Protein AF-0000000070183153 (afdb_homodimer)

InterPro domains:
  IPR002686 Transposase IS200-like [PF01797] (9-128)
  IPR002686 Transposase IS200-like [SM01321] (10-129)
  IPR036515 Transposase IS200-like superfamily [G3DSA:3.30.70.1290] (1-132)
  IPR036515 Transposase IS200-like superfamily [SSF143422] (3-128)

pLDDT: mean 92.15, std 9.18, range [47.53, 98.81]

Nearest PDB structures (foldseek):
  2f5g-assembly1_B  TM=9.444E-01  e=1.410E-13  Saccharolobus solfataricus
  2xma-assembly1_B  TM=8.773E-01  e=3.312E-14  Deinococcus radiodurans
  2ec2-assembly1_C  TM=9.453E-01  e=4.177E-13  Sulfurisphaera tokodaii
  2xqc-assembly1_A  TM=8.555E-01  e=7.258E-14  Deinococcus radiodurans
  2fyx-assembly1_B  TM=8.258E-01  e=1.226E-11  Deinococcus radiodurans R1 = ATCC 13939 = DSM 20539

Foldseek 3Di:
DDWDDDDPDIDWWKKKKKWWWPPQALQCVVCVVVLVVLLVVQCVVQVWAFPDWDDGSTMIITMTTDDPVDDPVNVVCSSQVRSLVSCCVVPVVSCVVPDPDSGIIDPDMDMDIDDDDDPVNVVVVVVVVVVD/DDWDDDDPDIDWWKKKKKWWWPPQALQCVVCVVVLVVLLVVQCVVQVWAFPDWDDGSTMIITMTTDDPVDDPVRVVCSSQVRSLVSCCVVPVVSCVVPDPDSGIIDPDMDMDIDDDDDPVNVVVVVVVVVVD

Secondary structure (DSSP, 8-state):
---EEETTEEEE-EEEEEEEEGGG---SGGGHHHHHHHHHHHHHHHT-EEEEEEE-SS-EEEEEE--TTS-HHHHHHHHHHHHHHHHHHHHHHHHTTT-STT--EEEEEEEEEEB---HHHHHHHHHHHHT-/---EEETTEEEE-EEEEEEEEGGG---SGGGHHHHHHHHHHHHHHHT-EEEEEEE-SS-EEEEEE--TTS-HHHHHHHHHHHHHHHHHHHHHHHHTTT-STT--EEEEEEEEEEB---HHHHHHHHHHHHT-

Solvent-accessible surface area (backbone atoms only — not comparable to full-atom values): 14117 Å² total; per-residue (Å²): 137,68,78,44,76,56,96,51,35,38,34,35,41,29,39,38,35,36,39,30,34,47,90,58,44,68,66,35,60,89,44,39,69,63,49,50,53,38,50,51,50,50,29,55,75,71,59,35,46,75,75,44,78,46,77,46,41,45,35,39,39,42,29,31,32,46,61,51,78,53,19,59,48,56,53,53,48,50,51,52,55,53,41,45,52,52,46,46,73,74,38,41,79,65,47,57,75,79,34,68,90,83,55,48,62,37,84,41,36,39,41,30,15,33,43,76,77,46,69,65,58,51,50,51,50,55,57,54,54,67,74,102,138,66,78,42,77,55,97,51,32,38,34,35,40,30,39,38,35,37,38,30,35,47,91,57,43,68,65,36,59,90,44,39,70,63,48,50,53,39,50,52,51,51,28,56,75,71,58,35,45,74,73,43,77,45,80,47,39,46,34,39,39,42,29,32,33,46,61,50,77,54,19,58,47,54,53,52,48,51,52,52,55,53,40,45,52,51,46,46,74,74,37,40,80,65,47,56,75,79,34,68,89,85,55,49,60,37,83,41,35,37,39,30,16,33,44,77,75,47,69,64,57,52,48,51,50,55,55,54,54,66,74,101

Sequence (264 aa):
MGEKRSNHTVYNVNYHFVWCPKYRHAILEPIEESLEASFRDVCNGYGYEILSLNISPDHVHLFLSAHPKHAPSKIVRTAKSITVREMWEQHEPFLEEYLWGGGSWEESYYVGTAGDVSTDTIERYIERTEHVMGEKRSNHTVYNVNYHFVWCPKYRHAILEPIEESLEASFRDVCNGYGYEILSLNISPDHVHLFLSAHPKHAPSKIVRTAKSITVREMWEQHEPFLEEYLWGGGSWEESYYVGTAGDVSTDTIERYIERTEHV

Organism: NCBI:txid2841257

Structure (mmCIF, N/CA/C/O backbone):
data_AF-0000000070183153-model_v1
#
loop_
_entity.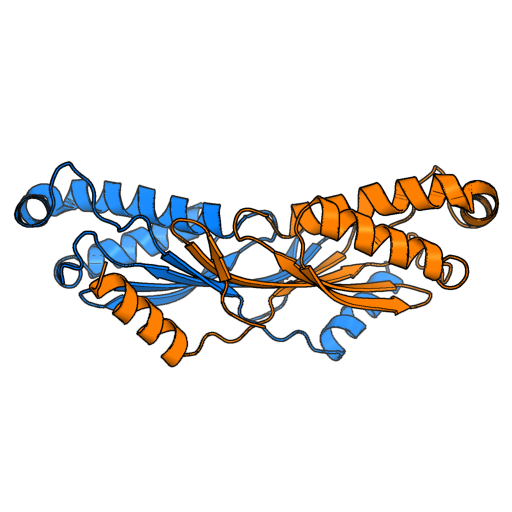id
_entity.type
_entity.pdbx_description
1 polymer 'REP element-mobilizing transposase RayT'
#
loop_
_atom_site.group_PDB
_atom_site.id
_atom_site.type_symbol
_atom_site.label_atom_id
_atom_site.label_alt_id
_atom_site.label_comp_id
_atom_site.label_asym_id
_atom_site.label_entity_id
_atom_site.label_seq_id
_atom_site.pdbx_PDB_ins_code
_atom_site.Cartn_x
_atom_site.Cartn_y
_atom_site.Cartn_z
_atom_site.occupancy
_atom_site.B_iso_or_equiv
_atom_site.auth_seq_id
_atom_site.auth_comp_id
_atom_site.auth_asym_id
_atom_site.auth_atom_id
_atom_site.pdbx_PDB_model_num
ATOM 1 N N . MET A 1 1 ? 8.195 8.977 -11.391 1 60.72 1 MET A N 1
ATOM 2 C CA . MET A 1 1 ? 8.258 8.078 -10.242 1 60.72 1 MET A CA 1
ATOM 3 C C . MET A 1 1 ? 8.781 6.703 -10.648 1 60.72 1 MET A C 1
ATOM 5 O O . MET A 1 1 ? 8.289 6.105 -11.609 1 60.72 1 MET A O 1
ATOM 9 N N . GLY A 1 2 ? 9.977 6.41 -10.203 1 73.5 2 GLY A N 1
ATOM 10 C CA . GLY A 1 2 ? 10.57 5.297 -10.922 1 73.5 2 GLY A CA 1
ATOM 11 C C . GLY A 1 2 ? 10.602 4.012 -10.125 1 73.5 2 GLY A C 1
ATOM 12 O O . GLY A 1 2 ? 10.211 3.992 -8.953 1 73.5 2 GLY A O 1
ATOM 13 N N . GLU A 1 3 ? 10.758 2.982 -10.727 1 87.56 3 GLU A N 1
ATOM 14 C CA . GLU A 1 3 ? 10.922 1.657 -10.141 1 87.56 3 GLU A CA 1
ATOM 15 C C . GLU A 1 3 ? 12.094 1.624 -9.172 1 87.56 3 GLU A C 1
ATOM 17 O O . GLU A 1 3 ? 13.141 2.217 -9.445 1 87.56 3 GLU A O 1
ATOM 22 N N . LYS A 1 4 ? 11.883 1.076 -8.039 1 90.06 4 LYS A N 1
ATOM 23 C CA . LYS A 1 4 ? 12.906 0.843 -7.027 1 90.06 4 LYS A CA 1
ATOM 24 C C . LYS A 1 4 ? 13.133 -0.65 -6.809 1 90.06 4 LYS A C 1
ATOM 26 O O . LYS A 1 4 ? 12.297 -1.472 -7.184 1 90.06 4 LYS A O 1
ATOM 31 N N . ARG A 1 5 ? 14.328 -0.962 -6.305 1 89.94 5 ARG A N 1
ATOM 32 C CA . ARG A 1 5 ? 14.664 -2.359 -6.055 1 89.94 5 ARG A CA 1
ATOM 33 C C . ARG A 1 5 ? 15.195 -2.551 -4.641 1 89.94 5 ARG A C 1
ATOM 35 O O . ARG A 1 5 ? 15.953 -1.72 -4.137 1 89.94 5 ARG A O 1
ATOM 42 N N . SER A 1 6 ? 14.68 -3.498 -3.949 1 86.62 6 SER A N 1
ATOM 43 C CA . SER A 1 6 ? 15.156 -3.906 -2.633 1 86.62 6 SER A CA 1
ATOM 44 C C . SER A 1 6 ? 15.18 -5.426 -2.5 1 86.62 6 SER A C 1
ATOM 46 O O . SER A 1 6 ? 14.125 -6.066 -2.473 1 86.62 6 SER A O 1
ATOM 48 N N . ASN A 1 7 ? 16.359 -6.039 -2.404 1 86.44 7 ASN A N 1
ATOM 49 C CA . ASN A 1 7 ? 16.531 -7.48 -2.27 1 86.44 7 ASN A CA 1
ATOM 50 C C . ASN A 1 7 ? 15.734 -8.234 -3.334 1 86.44 7 ASN A C 1
ATOM 52 O O . ASN A 1 7 ? 16.016 -8.109 -4.527 1 86.44 7 ASN A O 1
ATOM 56 N N . HIS A 1 8 ? 14.625 -8.828 -3.004 1 89.69 8 HIS A N 1
ATOM 57 C CA . HIS A 1 8 ? 13.844 -9.688 -3.883 1 89.69 8 HIS A CA 1
ATOM 58 C C . HIS A 1 8 ? 12.562 -8.992 -4.34 1 89.69 8 HIS A C 1
ATOM 60 O O . HIS A 1 8 ? 11.562 -9.656 -4.633 1 89.69 8 HIS A O 1
ATOM 66 N N . THR A 1 9 ? 12.641 -7.625 -4.34 1 94.25 9 THR A N 1
ATOM 67 C CA . THR A 1 9 ? 11.422 -6.918 -4.703 1 94.25 9 THR A CA 1
ATOM 68 C C . THR A 1 9 ? 11.727 -5.754 -5.645 1 94.25 9 THR A C 1
ATOM 70 O O . THR A 1 9 ? 12.648 -4.977 -5.395 1 94.25 9 THR A O 1
ATOM 73 N N . VAL A 1 10 ? 11.141 -5.664 -6.711 1 95.75 10 VAL A N 1
ATOM 74 C CA . VAL A 1 10 ? 11.086 -4.488 -7.574 1 95.75 10 VAL A CA 1
ATOM 75 C C . VAL A 1 10 ? 9.742 -3.781 -7.402 1 95.75 10 VAL A C 1
ATOM 77 O O . VAL A 1 10 ? 8.688 -4.406 -7.52 1 95.75 10 VAL A O 1
ATOM 80 N N . TYR A 1 11 ? 9.836 -2.434 -7.141 1 96.56 11 TYR A N 1
ATOM 81 C CA . TYR A 1 11 ? 8.539 -1.868 -6.77 1 96.56 11 TYR A CA 1
ATOM 82 C C . TYR A 1 11 ? 8.445 -0.406 -7.188 1 96.56 11 TYR A C 1
ATOM 84 O O . TYR A 1 11 ? 9.461 0.259 -7.383 1 96.56 11 TYR A O 1
ATOM 92 N N . ASN A 1 12 ? 7.324 0.049 -7.43 1 97 12 ASN A N 1
ATOM 93 C CA . ASN A 1 12 ? 6.863 1.428 -7.57 1 97 12 ASN A CA 1
ATOM 94 C C . ASN A 1 12 ? 5.562 1.665 -6.809 1 97 12 ASN A C 1
ATOM 96 O O . ASN A 1 12 ? 4.477 1.52 -7.367 1 97 12 ASN A O 1
ATOM 100 N N . VAL A 1 13 ? 5.676 2.092 -5.523 1 98 13 VAL A N 1
ATOM 101 C CA . VAL A 1 13 ? 4.555 2.168 -4.594 1 98 13 VAL A CA 1
ATOM 10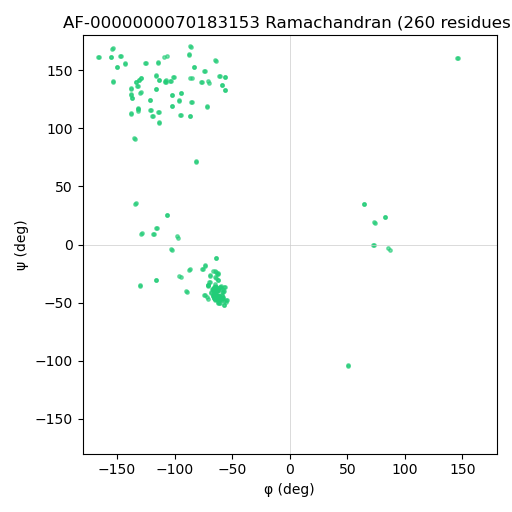2 C C . VAL A 1 13 ? 4.379 3.605 -4.105 1 98 13 VAL A C 1
ATOM 104 O O . VAL A 1 13 ? 5.266 4.156 -3.453 1 98 13 VAL A O 1
ATOM 107 N N . ASN A 1 14 ? 3.27 4.184 -4.438 1 98.06 14 ASN A N 1
ATOM 108 C CA . ASN A 1 14 ? 3.002 5.594 -4.164 1 98.06 14 ASN A CA 1
ATOM 109 C C . ASN A 1 14 ? 1.613 5.793 -3.562 1 98.06 14 ASN A C 1
ATOM 111 O O . ASN A 1 14 ? 0.65 5.156 -3.99 1 98.06 14 ASN A O 1
ATOM 115 N N . TYR A 1 15 ? 1.529 6.68 -2.602 1 98.19 15 TYR A N 1
ATOM 116 C CA . TYR A 1 15 ? 0.275 6.922 -1.896 1 98.19 15 TYR A CA 1
ATOM 117 C C . TYR A 1 15 ? -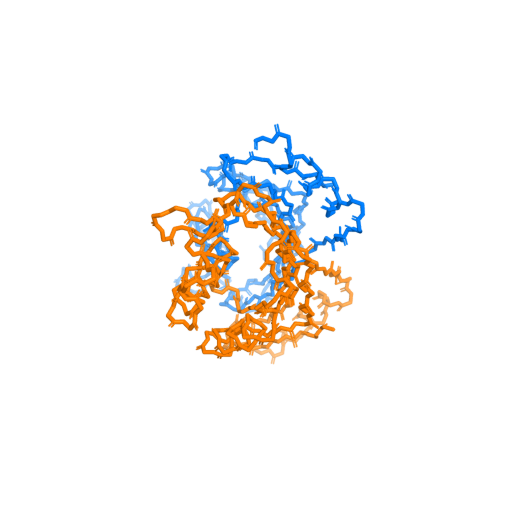0.018 8.414 -1.799 1 98.19 15 TYR A C 1
ATOM 119 O O . TYR A 1 15 ? 0.879 9.211 -1.516 1 98.19 15 TYR A O 1
ATOM 127 N N . HIS A 1 16 ? -1.219 8.766 -2.031 1 97.88 16 HIS A N 1
ATOM 128 C CA . HIS A 1 16 ? -1.762 10.062 -1.642 1 97.88 16 HIS A CA 1
ATOM 129 C C . HIS A 1 16 ? -2.504 9.969 -0.312 1 97.88 16 HIS A C 1
ATOM 131 O O . HIS A 1 16 ? -3.43 9.172 -0.167 1 97.88 16 HIS A O 1
ATOM 137 N N . PHE A 1 17 ? -2.127 10.75 0.627 1 98.12 17 PHE A N 1
ATOM 138 C CA . PHE A 1 17 ? -2.855 10.875 1.885 1 98.12 17 PHE A CA 1
ATOM 139 C C . PHE A 1 17 ? -3.455 12.266 2.027 1 98.12 17 PHE A C 1
ATOM 141 O O . PHE A 1 17 ? -2.812 13.258 1.685 1 98.12 17 PHE A O 1
ATOM 148 N N . VAL A 1 18 ? -4.645 12.32 2.568 1 97.12 18 VAL A N 1
ATOM 149 C CA . VAL A 1 18 ? -5.277 13.594 2.912 1 97.12 18 VAL A CA 1
ATOM 150 C C . VAL A 1 18 ? -5.965 13.477 4.27 1 97.12 18 VAL A C 1
ATOM 152 O O . VAL A 1 18 ? -6.656 12.492 4.539 1 97.12 18 VAL A O 1
ATOM 155 N N . TRP A 1 19 ? -5.77 14.453 5.113 1 96.19 19 TRP A N 1
ATOM 156 C CA . TRP A 1 19 ? -6.492 14.492 6.379 1 96.19 19 TRP A CA 1
ATOM 157 C C . TRP A 1 19 ? -6.621 15.922 6.895 1 96.19 19 TRP A C 1
ATOM 159 O O . TRP A 1 19 ? -5.98 16.828 6.371 1 96.19 19 TRP A O 1
ATOM 169 N N . CYS A 1 20 ? -7.395 16.094 7.836 1 94.31 20 CYS A N 1
ATOM 170 C CA . CYS A 1 20 ? -7.727 17.406 8.359 1 94.31 20 CYS A CA 1
ATOM 171 C C . CYS A 1 20 ? -7.453 17.484 9.852 1 94.31 20 CYS A C 1
ATOM 173 O O . CYS A 1 20 ? -7.391 16.469 10.531 1 94.31 20 CYS A O 1
ATOM 175 N N . PRO A 1 21 ? -7.242 18.75 10.305 1 93.19 21 PRO A N 1
ATOM 176 C CA . PRO A 1 21 ? -7.223 18.906 11.766 1 93.19 21 PRO A CA 1
ATOM 177 C C . PRO A 1 21 ? -8.57 18.594 12.406 1 93.19 21 PRO A C 1
ATOM 179 O O . PRO A 1 21 ? -9.609 18.656 11.742 1 93.19 21 PRO A O 1
ATOM 182 N N . LYS A 1 22 ? -8.469 18.312 13.617 1 88.88 22 LYS A N 1
ATOM 183 C CA . LYS A 1 22 ? -9.695 18.109 14.383 1 88.88 22 LYS A CA 1
ATOM 184 C C . LYS A 1 22 ? -10.586 19.344 14.344 1 88.88 22 LYS A C 1
ATOM 186 O O . LYS A 1 22 ? -10.086 20.469 14.422 1 88.88 22 LYS A O 1
ATOM 191 N N . TYR A 1 23 ? -11.781 19.203 14.18 1 83.75 23 TYR A N 1
ATOM 192 C CA . TYR A 1 23 ? -12.805 20.25 14.164 1 83.75 23 TYR A CA 1
ATOM 193 C C . TYR A 1 23 ? -12.711 21.078 12.883 1 83.75 23 TYR A C 1
ATOM 195 O O . TYR A 1 23 ? -13.453 22.047 12.719 1 83.75 23 TYR A O 1
ATOM 203 N N . ARG A 1 24 ? -11.859 20.797 12.078 1 82.81 24 ARG A N 1
ATOM 204 C CA . ARG A 1 24 ? -11.703 21.406 10.766 1 82.81 24 ARG A CA 1
ATOM 205 C C . ARG A 1 24 ? -11.367 22.891 10.898 1 82.81 24 ARG A C 1
ATOM 207 O O . ARG A 1 24 ? -11.875 23.719 10.133 1 82.81 24 ARG A O 1
ATOM 214 N N . HIS A 1 25 ? -10.625 23.109 11.945 1 84.19 25 HIS A N 1
ATOM 215 C CA . HIS A 1 25 ? -10.125 24.469 12.094 1 84.19 25 HIS A CA 1
ATOM 216 C C . HIS A 1 25 ? -9.07 24.797 11.047 1 84.19 25 HIS A C 1
ATOM 218 O O . HIS A 1 25 ? -8.258 23.938 10.703 1 84.19 25 HIS A O 1
ATOM 224 N N . ALA A 1 26 ? -9.148 25.938 10.547 1 90.25 26 ALA A N 1
ATOM 225 C CA . ALA A 1 26 ? -8.102 26.391 9.648 1 90.25 26 ALA A CA 1
ATOM 226 C C . ALA A 1 26 ? -6.895 26.906 10.43 1 90.25 26 ALA A C 1
ATOM 228 O O . ALA A 1 26 ? -6.598 28.109 10.422 1 90.25 26 ALA A O 1
ATOM 229 N N . ILE A 1 27 ? -6.133 26.047 11.062 1 91.75 27 ILE A N 1
ATOM 230 C CA . ILE A 1 27 ? -5.137 26.484 12.039 1 91.75 27 ILE A CA 1
ATOM 231 C C . ILE A 1 27 ? -3.742 26.078 11.57 1 91.75 27 ILE A C 1
ATOM 233 O O . ILE A 1 27 ? -2.766 26.234 12.312 1 91.75 27 ILE A O 1
ATOM 237 N N . LEU A 1 28 ? -3.633 25.578 10.305 1 95.06 28 LEU A N 1
ATOM 238 C CA . LEU A 1 28 ? -2.348 25.016 9.922 1 95.06 28 LEU A CA 1
ATOM 239 C C . LEU A 1 28 ? -1.414 26.094 9.375 1 95.06 28 LEU A C 1
ATOM 241 O O . LEU A 1 28 ? -0.192 25.938 9.422 1 95.06 28 LEU A O 1
ATOM 245 N N . GLU A 1 29 ? -1.938 27.172 8.945 1 95.81 29 GLU A N 1
ATOM 246 C CA . GLU A 1 29 ? -1.144 28.203 8.289 1 95.81 29 GLU A CA 1
ATOM 247 C C . GLU A 1 29 ? -0.081 28.766 9.227 1 95.81 29 GLU A C 1
ATOM 249 O O . GLU A 1 29 ? 1.097 28.844 8.867 1 95.81 29 GLU A O 1
ATOM 254 N N . PRO A 1 30 ? -0.412 29.078 10.469 1 96.06 30 PRO A N 1
ATOM 255 C CA . PRO A 1 30 ? 0.578 29.688 11.367 1 96.06 30 PRO A CA 1
ATOM 256 C C . PRO A 1 30 ? 1.719 28.719 11.711 1 96.06 30 PRO A C 1
ATOM 258 O O . PRO A 1 30 ? 2.805 29.172 12.094 1 96.06 30 PRO A O 1
ATOM 261 N N . ILE A 1 31 ? 1.455 27.453 11.578 1 96.44 31 ILE A N 1
ATOM 262 C CA . ILE A 1 31 ? 2.486 26.5 11.969 1 96.44 31 ILE A CA 1
ATOM 263 C C . ILE A 1 31 ? 2.969 25.719 10.75 1 96.44 31 ILE A C 1
ATOM 265 O O . ILE A 1 31 ? 3.594 24.672 10.883 1 96.44 31 ILE A O 1
ATOM 269 N N . GLU A 1 32 ? 2.65 26.156 9.609 1 97.69 32 GLU A N 1
ATOM 270 C CA . GLU A 1 32 ? 2.895 25.438 8.352 1 97.69 32 GLU A CA 1
ATOM 271 C C . GLU A 1 32 ? 4.371 25.078 8.203 1 97.69 32 GLU A C 1
ATOM 273 O O . GLU A 1 32 ? 4.703 23.953 7.836 1 97.69 32 GLU A O 1
ATOM 278 N N . GLU A 1 33 ? 5.277 26.031 8.438 1 98.12 33 GLU A N 1
ATOM 279 C CA . GLU A 1 33 ? 6.707 25.797 8.266 1 98.12 33 GLU A CA 1
ATOM 280 C C . GLU A 1 33 ? 7.207 24.703 9.203 1 98.12 33 GLU A C 1
ATOM 282 O O . GLU A 1 33 ? 7.949 23.812 8.789 1 98.12 33 GLU A O 1
ATOM 287 N N . SER A 1 34 ? 6.812 24.828 10.484 1 98.12 34 SER A N 1
ATOM 288 C CA . SER A 1 34 ? 7.199 23.812 11.461 1 98.12 34 SER A CA 1
ATOM 289 C C . SER A 1 34 ? 6.617 22.453 11.102 1 98.12 34 SER A C 1
ATOM 291 O O . SER A 1 34 ? 7.281 21.422 11.258 1 98.12 34 SER A O 1
ATOM 293 N N . LEU A 1 35 ? 5.398 22.484 10.641 1 97.75 35 LEU A N 1
ATOM 294 C CA . LEU A 1 35 ? 4.707 21.25 10.266 1 97.75 35 LEU A CA 1
ATOM 295 C C . LEU A 1 35 ? 5.379 20.594 9.07 1 97.75 35 LEU A C 1
ATOM 297 O O . LEU A 1 35 ? 5.594 19.375 9.062 1 97.75 35 LEU A O 1
ATOM 301 N N . GLU A 1 36 ? 5.703 21.391 8.102 1 98.5 36 GLU A N 1
ATOM 302 C CA . GLU A 1 36 ? 6.406 20.875 6.934 1 98.5 36 GLU A CA 1
ATOM 303 C C . GLU A 1 36 ? 7.738 20.234 7.324 1 98.5 36 GLU A C 1
ATOM 305 O O . GLU A 1 36 ? 8.07 19.141 6.859 1 98.5 36 GLU A O 1
ATOM 310 N N . ALA A 1 37 ? 8.492 20.953 8.133 1 98.62 37 ALA A N 1
ATOM 311 C CA . ALA A 1 37 ? 9.773 20.422 8.602 1 98.62 37 ALA A CA 1
ATOM 312 C C . ALA A 1 37 ? 9.578 19.094 9.336 1 98.62 37 ALA A C 1
ATOM 314 O O . ALA A 1 37 ? 10.359 18.156 9.164 1 98.62 37 ALA A O 1
ATOM 315 N N . SER A 1 38 ? 8.562 19.031 10.125 1 98.38 38 SER A N 1
ATOM 316 C CA . SER A 1 38 ? 8.273 17.828 10.891 1 98.38 38 SER A CA 1
ATOM 317 C C . SER A 1 38 ? 7.934 16.656 9.961 1 98.38 38 SER A C 1
ATOM 319 O O . SER A 1 38 ? 8.453 15.555 10.133 1 98.38 38 SER A O 1
ATOM 321 N N . PHE A 1 39 ? 7.074 16.891 8.961 1 98.62 39 PHE A N 1
ATOM 322 C CA . PHE A 1 39 ? 6.727 15.844 7.996 1 98.62 39 PHE A CA 1
ATOM 323 C C . PHE A 1 39 ? 7.973 15.336 7.281 1 98.62 39 PHE A C 1
ATOM 325 O O . PHE A 1 39 ? 8.141 14.125 7.102 1 98.62 39 PHE A O 1
ATOM 332 N N . ARG A 1 40 ? 8.789 16.234 6.895 1 98.5 40 ARG A N 1
ATOM 333 C CA . ARG A 1 40 ? 10 15.844 6.176 1 98.5 40 ARG A CA 1
ATOM 334 C C . ARG A 1 40 ? 10.93 15.031 7.066 1 98.5 40 ARG A C 1
ATOM 336 O O . ARG A 1 40 ? 11.5 14.031 6.625 1 98.5 40 ARG A O 1
ATOM 343 N N . ASP A 1 41 ? 11.039 15.445 8.32 1 98.38 41 ASP A N 1
ATOM 344 C CA . ASP A 1 41 ? 11.867 14.711 9.266 1 98.38 41 ASP A CA 1
ATOM 345 C C . ASP A 1 41 ? 11.328 13.305 9.5 1 98.38 41 ASP A C 1
ATOM 347 O O . ASP A 1 41 ? 12.078 12.328 9.484 1 98.38 41 ASP A O 1
ATOM 351 N N . VAL A 1 42 ? 10.047 13.211 9.719 1 98.25 42 VAL A N 1
ATOM 352 C CA . VAL A 1 42 ? 9.406 11.93 9.992 1 98.25 42 VAL A CA 1
ATOM 353 C C . VAL A 1 42 ? 9.57 11.008 8.789 1 98.25 42 VAL A C 1
ATOM 355 O O . VAL A 1 42 ? 10.008 9.859 8.922 1 98.25 42 VAL A O 1
ATOM 358 N N . CYS A 1 43 ? 9.25 11.477 7.594 1 98.44 43 CYS A N 1
ATOM 359 C CA . CYS A 1 43 ? 9.312 10.656 6.387 1 98.44 43 CYS A CA 1
ATOM 360 C C . CYS A 1 43 ? 10.742 10.211 6.105 1 98.44 43 CYS A C 1
ATOM 362 O O . CYS A 1 43 ? 10.984 9.062 5.727 1 98.44 43 CYS A O 1
ATOM 364 N N . ASN A 1 44 ? 11.656 11.125 6.324 1 98.06 44 ASN A N 1
ATOM 365 C CA . ASN A 1 44 ? 13.062 10.766 6.148 1 98.06 44 ASN A CA 1
ATOM 366 C C . ASN A 1 44 ? 13.492 9.68 7.125 1 98.06 44 ASN A C 1
ATOM 368 O O . ASN A 1 44 ? 14.188 8.734 6.742 1 98.06 44 ASN A O 1
ATOM 372 N N . GLY A 1 45 ? 13.117 9.797 8.328 1 98.19 45 GLY A N 1
ATOM 373 C CA . GLY A 1 45 ? 13.484 8.836 9.359 1 98.19 45 GLY A CA 1
ATOM 374 C C . GLY A 1 45 ? 12.953 7.441 9.094 1 98.19 45 GLY A C 1
ATOM 375 O O . GLY A 1 45 ? 13.586 6.449 9.453 1 98.19 45 GLY A O 1
ATOM 376 N N . TYR A 1 46 ? 11.844 7.402 8.445 1 98.19 46 TYR A N 1
ATOM 377 C CA . TYR A 1 46 ? 11.211 6.105 8.227 1 98.19 46 TYR A CA 1
ATOM 378 C C . TYR A 1 46 ? 11.438 5.621 6.801 1 98.19 46 TYR A C 1
ATOM 380 O O . TYR A 1 46 ? 10.984 4.539 6.426 1 98.19 46 TYR A O 1
ATOM 388 N N . GLY A 1 47 ? 12.062 6.445 6.008 1 97.19 47 GLY A N 1
ATOM 389 C CA . GLY A 1 47 ? 12.391 6.055 4.645 1 97.19 47 GLY A CA 1
ATOM 390 C C . GLY A 1 47 ? 11.234 6.234 3.676 1 97.19 47 GLY A C 1
ATOM 391 O O . GLY A 1 47 ? 11.133 5.512 2.684 1 97.19 47 GLY A O 1
ATOM 392 N N . TYR A 1 48 ? 10.305 7.109 3.988 1 98.12 48 TYR A N 1
ATOM 393 C CA . TYR A 1 48 ? 9.25 7.5 3.055 1 98.12 48 TYR A CA 1
ATOM 394 C C . TYR A 1 48 ? 9.727 8.633 2.15 1 98.12 48 TYR A C 1
ATOM 396 O O . TYR A 1 48 ? 10.164 9.68 2.633 1 98.12 48 TYR A O 1
ATOM 404 N N . GLU A 1 49 ? 9.703 8.484 0.892 1 98.25 49 GLU A N 1
ATOM 405 C CA . GLU A 1 49 ? 10.117 9.539 -0.029 1 98.25 49 GLU A CA 1
ATOM 406 C C . GLU A 1 49 ? 8.953 10.477 -0.348 1 98.25 49 GLU A C 1
ATOM 408 O O . GLU A 1 49 ? 8.016 10.094 -1.051 1 98.25 49 GLU A O 1
ATOM 413 N N . ILE A 1 50 ? 9.023 11.695 0.126 1 98.38 50 ILE A N 1
ATOM 414 C CA . ILE A 1 50 ? 7.984 12.672 -0.176 1 98.38 50 ILE A CA 1
ATOM 415 C C . ILE A 1 50 ? 8.086 13.102 -1.637 1 98.38 50 ILE A C 1
ATOM 417 O O . ILE A 1 50 ? 9.125 13.602 -2.072 1 98.38 50 ILE A O 1
ATOM 421 N N . LEU A 1 51 ? 7.113 12.859 -2.324 1 97.56 51 LEU A N 1
ATOM 422 C CA . LEU A 1 51 ? 7.027 13.312 -3.709 1 97.56 51 LEU A CA 1
ATOM 423 C C . LEU A 1 51 ? 6.398 14.703 -3.791 1 97.56 51 LEU A C 1
ATOM 425 O O . LEU A 1 51 ? 6.824 15.531 -4.594 1 97.56 51 LEU A O 1
ATOM 429 N N . SER A 1 52 ? 5.363 14.93 -2.982 1 97.12 52 SER A N 1
ATOM 430 C CA . SER A 1 52 ? 4.754 16.25 -2.836 1 97.12 52 SER A CA 1
ATOM 431 C C . SER A 1 52 ? 4.094 16.406 -1.469 1 97.12 52 SER A C 1
ATOM 433 O O . SER A 1 52 ? 3.529 15.445 -0.935 1 97.12 52 SER A O 1
ATOM 435 N N . LEU A 1 53 ? 4.223 17.547 -0.888 1 98 53 LEU A N 1
ATOM 436 C CA . LEU A 1 53 ? 3.59 17.922 0.369 1 98 53 LEU A CA 1
ATOM 437 C C . LEU A 1 53 ? 2.918 19.297 0.249 1 98 53 LEU A C 1
ATOM 439 O O . LEU A 1 53 ? 3.574 20.281 -0.061 1 98 53 LEU A O 1
ATOM 443 N N . ASN A 1 54 ? 1.667 19.312 0.404 1 96.31 54 ASN A N 1
ATOM 444 C CA . ASN A 1 54 ? 0.902 20.547 0.433 1 96.31 54 ASN A CA 1
ATOM 445 C C . ASN A 1 54 ? 0.125 20.703 1.738 1 96.31 54 ASN A C 1
ATOM 447 O O . ASN A 1 54 ? -0.651 19.812 2.107 1 96.31 54 ASN A O 1
ATOM 451 N N . ILE A 1 55 ? 0.367 21.781 2.383 1 97.06 55 ILE A N 1
ATOM 452 C CA . ILE A 1 55 ? -0.322 22.062 3.635 1 97.06 55 ILE A CA 1
ATOM 453 C C . ILE A 1 55 ? -1.238 23.281 3.453 1 97.06 55 ILE A C 1
ATOM 455 O O . ILE A 1 55 ? -0.765 24.406 3.33 1 97.06 55 ILE A O 1
ATOM 459 N N . SER A 1 56 ? -2.475 23.062 3.363 1 94.94 56 SER A N 1
ATOM 460 C CA . SER A 1 56 ? -3.496 24.109 3.352 1 94.94 56 SER A CA 1
ATOM 461 C C . SER A 1 56 ? -3.908 24.5 4.77 1 94.94 56 SER A C 1
ATOM 463 O O . SER A 1 56 ? -3.535 23.828 5.734 1 94.94 56 SER A O 1
ATOM 465 N N . PRO A 1 57 ? -4.645 25.516 4.906 1 94.5 57 PRO A N 1
ATOM 466 C CA . PRO A 1 57 ? -5.027 25.938 6.254 1 94.5 57 PRO A CA 1
ATOM 467 C C . PRO A 1 57 ? -5.855 24.891 6.992 1 94.5 57 PRO A C 1
ATOM 469 O O . PRO A 1 57 ? -5.828 24.828 8.227 1 94.5 57 PRO A O 1
ATOM 472 N N . ASP A 1 58 ? -6.562 23.984 6.16 1 92.94 58 ASP A N 1
ATOM 473 C CA . ASP A 1 58 ? -7.512 23.109 6.832 1 92.94 58 ASP A CA 1
ATOM 474 C C . ASP A 1 58 ? -7.281 21.656 6.441 1 92.94 58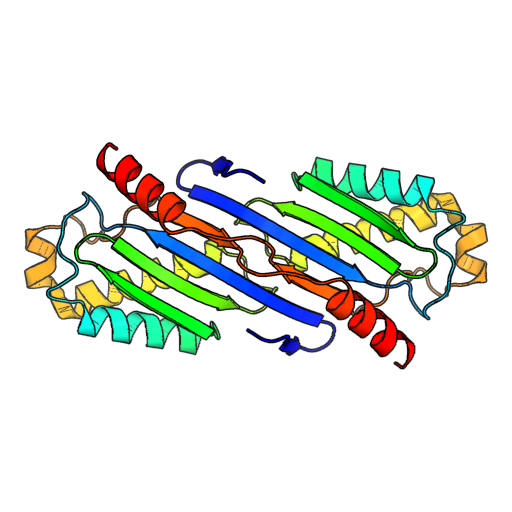 ASP A C 1
ATOM 476 O O . ASP A 1 58 ? -8.094 20.781 6.762 1 92.94 58 ASP A O 1
ATOM 480 N N . HIS A 1 59 ? -6.223 21.312 5.746 1 95.38 59 HIS A N 1
ATOM 481 C CA . HIS A 1 59 ? -5.922 19.922 5.438 1 95.38 59 HIS A CA 1
ATOM 482 C C . HIS A 1 59 ? -4.484 19.766 4.949 1 95.38 59 HIS A C 1
ATOM 484 O O . HIS A 1 59 ? -3.826 20.75 4.617 1 95.38 59 HIS A O 1
ATOM 490 N N . VAL A 1 60 ? -4.059 18.609 5.02 1 96.56 60 VAL A N 1
ATOM 491 C CA . VAL A 1 60 ? -2.742 18.219 4.523 1 96.56 60 VAL A CA 1
ATOM 492 C C . VAL A 1 60 ? -2.9 17.219 3.371 1 96.56 60 VAL A C 1
ATOM 494 O O . VAL A 1 60 ? -3.729 16.312 3.438 1 96.56 60 VAL A O 1
ATOM 497 N N . HIS A 1 61 ? -2.154 17.484 2.316 1 96.44 61 HIS A N 1
ATOM 498 C CA . HIS A 1 61 ? -1.988 16.531 1.221 1 96.44 61 HIS A CA 1
ATOM 499 C C . HIS A 1 61 ? -0.551 16.031 1.143 1 96.44 61 HIS A C 1
ATOM 501 O O . HIS A 1 61 ? 0.37 16.797 0.875 1 96.44 61 HIS A O 1
ATOM 507 N N . LEU A 1 62 ? -0.369 14.781 1.395 1 98.06 62 LEU A N 1
ATOM 508 C CA . LEU A 1 62 ? 0.952 14.156 1.394 1 98.06 62 LEU A CA 1
ATOM 509 C C . LEU A 1 62 ? 1.034 13.055 0.341 1 98.06 62 LEU A C 1
ATOM 511 O O . LEU A 1 62 ? 0.309 12.062 0.417 1 98.06 62 LEU A O 1
ATOM 515 N N . PHE A 1 63 ? 1.803 13.297 -0.699 1 97.5 63 PHE A N 1
ATOM 516 C CA . PHE A 1 63 ? 2.113 12.328 -1.743 1 97.5 63 PHE A CA 1
ATOM 517 C C . PHE A 1 63 ? 3.512 11.758 -1.554 1 97.5 63 PHE A C 1
ATOM 519 O O . PHE A 1 63 ? 4.5 12.5 -1.568 1 97.5 63 PHE A O 1
ATOM 526 N N . LEU A 1 64 ? 3.605 10.375 -1.343 1 98.38 64 LEU A N 1
ATOM 527 C CA . LEU A 1 64 ? 4.926 9.828 -1.056 1 98.38 64 LEU A CA 1
ATOM 528 C C . LEU A 1 64 ? 5.07 8.422 -1.635 1 98.38 64 LEU A C 1
ATOM 530 O O . LEU A 1 64 ? 4.078 7.805 -2.027 1 98.38 64 LEU A O 1
ATOM 534 N N . SER A 1 65 ? 6.262 7.988 -1.752 1 98.38 65 SER A N 1
ATOM 535 C CA . SER A 1 65 ? 6.641 6.625 -2.115 1 98.38 65 SER A CA 1
ATOM 536 C C . SER A 1 65 ? 7.211 5.875 -0.919 1 98.38 65 SER A C 1
ATOM 538 O O . SER A 1 65 ? 7.969 6.438 -0.128 1 98.38 65 SER A O 1
ATOM 540 N N . ALA A 1 66 ? 6.887 4.613 -0.787 1 98.31 66 ALA A N 1
ATOM 541 C CA . ALA A 1 66 ? 7.359 3.836 0.356 1 98.31 66 ALA A CA 1
ATOM 542 C C . ALA A 1 66 ? 7.688 2.402 -0.053 1 98.31 66 ALA A C 1
ATOM 544 O O . ALA A 1 66 ? 7.18 1.907 -1.062 1 98.31 66 ALA A O 1
ATOM 545 N N . HIS A 1 67 ? 8.523 1.812 0.688 1 98.38 67 HIS A N 1
ATOM 546 C CA . HIS A 1 67 ? 8.805 0.391 0.523 1 98.38 67 HIS A CA 1
ATOM 547 C C . HIS A 1 67 ? 7.555 -0.452 0.744 1 98.38 67 HIS A C 1
ATOM 549 O O . HIS A 1 67 ? 6.762 -0.167 1.642 1 98.38 67 HIS A O 1
ATOM 555 N N . PRO A 1 68 ? 7.406 -1.55 0.013 1 98.31 68 PRO A N 1
ATOM 556 C CA . PRO A 1 68 ? 6.195 -2.371 0.055 1 98.31 68 PRO A CA 1
ATOM 557 C C . PRO A 1 68 ? 5.965 -3.016 1.419 1 98.31 68 PRO A C 1
ATOM 559 O O . PRO A 1 68 ? 4.871 -3.518 1.693 1 98.31 68 PRO A O 1
ATOM 562 N N . LYS A 1 69 ? 6.883 -2.994 2.297 1 98.19 69 LYS A N 1
ATOM 563 C CA . LYS A 1 69 ? 6.727 -3.607 3.611 1 98.19 69 LYS A CA 1
ATOM 564 C C . LYS A 1 69 ? 5.797 -2.783 4.5 1 98.19 69 LYS A C 1
ATOM 566 O O . LYS A 1 69 ? 5.336 -3.26 5.535 1 98.19 69 LYS A O 1
ATOM 571 N N . HIS A 1 70 ? 5.613 -1.544 4.105 1 98.62 70 HIS A N 1
ATOM 572 C CA . HIS A 1 70 ? 4.805 -0.651 4.93 1 98.62 70 HIS A CA 1
ATOM 573 C C . HIS A 1 70 ? 3.354 -0.63 4.461 1 98.62 70 HIS A C 1
ATOM 575 O O . HIS A 1 70 ? 3.08 -0.365 3.287 1 98.62 70 HIS A O 1
ATOM 581 N N . ALA A 1 71 ? 2.471 -0.818 5.43 1 98.81 71 ALA A N 1
ATOM 582 C CA . ALA A 1 71 ? 1.056 -0.603 5.141 1 98.81 71 ALA A CA 1
ATOM 583 C C . ALA A 1 71 ? 0.726 0.886 5.09 1 98.81 71 ALA A C 1
ATOM 585 O O . ALA A 1 71 ? 1.214 1.664 5.914 1 98.81 71 ALA A O 1
ATOM 586 N N . PRO A 1 72 ? -0.12 1.282 4.145 1 98.56 72 PRO A N 1
ATOM 587 C CA . PRO A 1 72 ? -0.465 2.703 4.07 1 98.56 72 PRO A CA 1
ATOM 588 C C . PRO A 1 72 ? -1.047 3.238 5.379 1 98.56 72 PRO A C 1
ATOM 590 O O . PRO A 1 72 ? -0.749 4.367 5.773 1 98.56 72 PRO A O 1
ATOM 593 N N . SER A 1 73 ? -1.818 2.48 6.094 1 98.5 73 SER A N 1
ATOM 594 C CA . SER A 1 73 ? -2.414 2.932 7.348 1 98.5 73 SER A CA 1
ATOM 595 C C . SER A 1 73 ? -1.344 3.205 8.398 1 98.5 73 SER A C 1
ATOM 597 O O . SER A 1 73 ? -1.47 4.141 9.188 1 98.5 73 SER A O 1
ATOM 599 N N . LYS A 1 74 ? -0.345 2.393 8.375 1 98.56 74 LYS A N 1
ATOM 600 C CA . LYS A 1 74 ? 0.751 2.607 9.32 1 98.56 74 LYS A CA 1
ATOM 601 C C . LYS A 1 74 ? 1.527 3.875 8.977 1 98.56 74 LYS A C 1
ATOM 603 O O . LYS A 1 74 ? 1.934 4.621 9.875 1 98.56 74 LYS A O 1
ATOM 608 N N . ILE A 1 75 ? 1.757 4.109 7.75 1 98.75 75 ILE A N 1
ATOM 609 C CA . ILE A 1 75 ? 2.488 5.281 7.285 1 98.75 75 ILE A CA 1
ATOM 610 C C . ILE A 1 75 ? 1.798 6.551 7.781 1 98.75 75 ILE A C 1
ATOM 612 O O . ILE A 1 75 ? 2.422 7.391 8.43 1 98.75 75 ILE A O 1
ATOM 616 N N . VAL A 1 76 ? 0.501 6.641 7.527 1 98.44 76 VAL A N 1
ATOM 617 C CA . VAL A 1 76 ? -0.212 7.875 7.848 1 98.44 76 VAL A CA 1
ATOM 618 C C . VAL A 1 76 ? -0.346 8.016 9.359 1 98.44 76 VAL A C 1
ATOM 620 O O . VAL A 1 76 ? -0.273 9.125 9.898 1 98.44 76 VAL A O 1
ATOM 623 N N . ARG A 1 77 ? -0.508 6.945 10.039 1 97.56 77 ARG A N 1
ATOM 624 C CA . ARG A 1 77 ? -0.601 7.004 11.5 1 97.56 77 ARG A CA 1
ATOM 625 C C . ARG A 1 77 ? 0.706 7.496 12.109 1 97.56 77 ARG A C 1
ATOM 627 O O . ARG A 1 77 ? 0.696 8.312 13.031 1 97.56 77 ARG A O 1
ATOM 634 N N . THR A 1 78 ? 1.734 6.98 11.602 1 98.25 78 THR A N 1
ATOM 635 C CA . THR A 1 78 ? 3.053 7.398 12.07 1 98.25 78 THR A CA 1
ATOM 636 C C . THR A 1 78 ? 3.266 8.891 11.82 1 98.25 78 THR A C 1
ATOM 638 O O . THR A 1 78 ? 3.646 9.625 12.734 1 98.25 78 THR A O 1
ATOM 641 N N . ALA A 1 79 ? 3.018 9.312 10.617 1 98.12 79 ALA A N 1
ATOM 642 C CA . ALA A 1 79 ? 3.184 10.719 10.258 1 98.12 79 ALA A CA 1
ATOM 643 C C . ALA A 1 79 ? 2.309 11.609 11.133 1 98.12 79 ALA A C 1
ATOM 645 O O . ALA A 1 79 ? 2.777 12.617 11.664 1 98.12 79 ALA A O 1
ATOM 646 N N . LYS A 1 80 ? 1.055 11.219 11.312 1 97 80 LYS A N 1
ATOM 647 C CA . LYS A 1 80 ? 0.106 12 12.094 1 97 80 LYS A CA 1
ATOM 648 C C . LYS A 1 80 ? 0.521 12.055 13.562 1 97 80 LYS A C 1
ATOM 650 O O . LYS A 1 80 ? 0.524 13.133 14.172 1 97 80 LYS A O 1
ATOM 655 N N . SER A 1 81 ? 0.88 10.969 14.117 1 96.38 81 SER A N 1
ATOM 656 C CA . SER A 1 81 ? 1.164 10.875 15.547 1 96.38 81 SER A CA 1
ATOM 657 C C . SER A 1 81 ? 2.406 11.68 15.914 1 96.38 81 SER A C 1
ATOM 659 O O . SER A 1 81 ? 2.391 12.453 16.875 1 96.38 81 SER A O 1
ATOM 661 N N . ILE A 1 82 ? 3.369 11.555 15.133 1 97.38 82 ILE A N 1
ATOM 662 C CA . ILE A 1 82 ? 4.633 12.195 15.469 1 97.38 82 ILE A CA 1
ATOM 663 C C . ILE A 1 82 ? 4.527 13.703 15.234 1 97.38 82 ILE A C 1
ATOM 665 O O . ILE A 1 82 ? 4.988 14.5 16.047 1 97.38 82 ILE A O 1
ATOM 669 N N . THR A 1 83 ? 3.932 14.086 14.133 1 96.88 83 THR A N 1
ATOM 670 C CA . THR A 1 83 ? 3.852 15.508 13.82 1 96.88 83 THR A CA 1
ATOM 671 C C . THR A 1 83 ? 2.977 16.234 14.844 1 96.88 83 THR A C 1
ATOM 673 O O . THR A 1 83 ? 3.258 17.375 15.203 1 96.88 83 THR A O 1
ATOM 676 N N . VAL A 1 84 ? 1.944 15.586 15.289 1 94.31 84 VAL A N 1
ATOM 677 C CA . VAL A 1 84 ? 1.097 16.203 16.312 1 94.31 84 VAL A CA 1
ATOM 678 C C . VAL A 1 84 ? 1.908 16.438 17.578 1 94.31 84 VAL A C 1
ATOM 680 O O . VAL A 1 84 ? 1.853 17.516 18.172 1 94.31 84 VAL A O 1
ATOM 683 N N . ARG A 1 85 ? 2.594 15.484 17.969 1 95.06 85 ARG A N 1
ATOM 684 C CA . ARG A 1 85 ? 3.416 15.602 19.172 1 95.06 85 ARG A CA 1
ATOM 685 C C . ARG A 1 85 ? 4.41 16.75 19.047 1 95.06 85 ARG A C 1
ATOM 687 O O . ARG A 1 85 ? 4.527 17.578 19.953 1 95.06 85 ARG A O 1
ATOM 694 N N . GLU A 1 86 ? 5.059 16.828 17.938 1 96.44 86 GLU A N 1
ATOM 695 C CA . GLU A 1 86 ? 6.062 17.859 17.719 1 96.44 86 GLU A CA 1
ATOM 696 C C . GLU A 1 86 ? 5.426 19.234 17.656 1 96.44 86 GLU A C 1
ATOM 698 O O . GLU A 1 86 ? 6.004 20.219 18.141 1 96.44 86 GLU A O 1
ATOM 703 N N . MET A 1 87 ? 4.289 19.328 17.062 1 95.81 87 MET A N 1
ATOM 704 C CA . MET A 1 87 ? 3.613 20.625 16.969 1 95.81 87 MET A CA 1
ATOM 705 C C . MET A 1 87 ? 3.17 21.109 18.344 1 95.81 87 MET A C 1
ATOM 707 O O . MET A 1 87 ? 3.26 22.297 18.656 1 95.81 87 MET A O 1
ATOM 711 N N . TRP A 1 88 ? 2.721 20.156 19.141 1 94.5 88 TRP A N 1
ATOM 712 C CA . TRP A 1 88 ? 2.346 20.547 20.5 1 94.5 88 TRP A CA 1
ATOM 713 C C . TRP A 1 88 ? 3.564 21 21.281 1 94.5 88 TRP A C 1
ATOM 715 O O . TRP A 1 88 ? 3.488 21.969 22.047 1 94.5 88 TRP A O 1
ATOM 725 N N . GLU A 1 89 ? 4.645 20.375 21.094 1 95.38 89 GLU A N 1
ATOM 726 C CA . GLU A 1 89 ? 5.879 20.75 21.781 1 95.38 89 GLU A CA 1
ATOM 727 C C . GLU A 1 89 ? 6.34 22.141 21.359 1 95.38 89 GLU A C 1
ATOM 729 O O . GLU A 1 89 ? 6.797 22.922 22.203 1 95.38 89 GLU A O 1
ATOM 734 N N . GLN A 1 90 ? 6.113 22.453 20.188 1 96.19 90 GLN A N 1
ATOM 735 C CA . GLN A 1 90 ? 6.684 23.688 19.641 1 96.19 90 GLN A CA 1
ATOM 736 C C . GLN A 1 90 ? 5.688 24.844 19.719 1 96.19 90 GLN A C 1
ATOM 738 O O . GLN A 1 90 ? 6.086 26 19.781 1 96.19 90 GLN A O 1
ATOM 743 N N . HIS A 1 91 ? 4.398 24.453 19.703 1 95.75 91 HIS A N 1
ATOM 744 C CA . HIS A 1 91 ? 3.404 25.5 19.531 1 95.75 91 HIS A CA 1
ATOM 745 C C . HIS A 1 91 ? 2.252 25.344 20.516 1 95.75 91 HIS A C 1
ATOM 747 O O . HIS A 1 91 ? 1.1 25.625 20.188 1 95.75 91 HIS A O 1
ATOM 753 N N . GLU A 1 92 ? 2.486 24.906 21.688 1 93.94 92 GLU A N 1
ATOM 754 C CA . GLU A 1 92 ? 1.479 24.578 22.688 1 93.94 92 GLU A CA 1
ATOM 755 C C . GLU A 1 92 ? 0.552 25.75 22.953 1 93.94 92 GLU A C 1
ATOM 757 O O . GLU A 1 92 ? -0.672 25.609 22.922 1 93.94 92 GLU A O 1
ATOM 762 N N . PRO A 1 93 ? 1.068 26.969 23.203 1 93.88 93 PRO A N 1
ATOM 763 C CA . PRO A 1 93 ? 0.174 28.078 23.531 1 93.88 93 PRO A CA 1
ATOM 764 C C . PRO A 1 93 ? -0.819 28.391 22.422 1 93.88 93 PRO A C 1
ATOM 766 O O . PRO A 1 93 ? -1.979 28.719 22.688 1 93.88 93 PRO A O 1
ATOM 769 N N . PHE A 1 94 ? -0.367 28.266 21.188 1 93.94 94 PHE A N 1
ATOM 770 C CA . PHE A 1 94 ? -1.22 28.547 20.047 1 93.94 94 PHE A CA 1
ATOM 771 C C . PHE A 1 94 ? -2.268 27.453 19.875 1 93.94 94 PHE A C 1
ATOM 773 O O . PHE A 1 94 ? -3.457 27.734 19.719 1 93.94 94 PHE A O 1
ATOM 780 N N . LEU A 1 95 ? -1.858 26.188 19.969 1 92.94 95 LEU A N 1
ATOM 781 C CA . LEU A 1 95 ? -2.73 25.047 19.688 1 92.94 95 LEU A CA 1
ATOM 782 C C . LEU A 1 95 ? -3.793 24.906 20.766 1 92.94 95 LEU A C 1
ATOM 784 O O . LEU A 1 95 ? -4.922 24.484 20.484 1 92.94 95 LEU A O 1
ATOM 788 N N . GLU A 1 96 ? -3.498 25.25 21.969 1 91.88 96 GLU A N 1
ATOM 789 C CA . GLU A 1 96 ? -4.426 25.141 23.094 1 91.88 96 GLU A CA 1
ATOM 790 C C . GLU A 1 96 ? -5.633 26.047 22.891 1 91.88 96 GLU A C 1
ATOM 792 O O . GLU A 1 96 ? -6.688 25.828 23.5 1 91.88 96 GLU A O 1
ATOM 797 N N . GLU A 1 97 ? -5.461 27.062 22.109 1 91.69 97 GLU A N 1
ATOM 798 C CA . GLU A 1 97 ? -6.555 28 21.844 1 91.69 97 GLU A CA 1
ATOM 799 C C . GLU A 1 97 ? -7.641 27.344 21 1 91.69 97 GLU A C 1
ATOM 801 O O . GLU A 1 97 ? -8.805 27.734 21.062 1 91.69 97 GLU A O 1
ATOM 806 N N . TYR A 1 98 ? -7.246 26.375 20.234 1 88.75 98 TYR A N 1
ATOM 807 C CA . TYR A 1 98 ? -8.172 25.844 19.25 1 88.75 98 TYR A CA 1
ATOM 808 C C . TYR A 1 98 ? -8.508 24.375 19.547 1 88.75 98 TYR A C 1
ATOM 810 O O . TYR A 1 98 ? -9.555 23.875 19.125 1 88.75 98 TYR A O 1
ATOM 818 N N . LEU A 1 99 ? -7.551 23.719 20.125 1 85.06 99 LEU A N 1
ATOM 819 C CA . LEU A 1 99 ? -7.672 22.281 20.328 1 85.06 99 LEU A CA 1
ATOM 820 C C . LEU A 1 99 ? -7.688 21.938 21.812 1 85.06 99 LEU A C 1
ATOM 822 O O . LEU A 1 99 ? -7.039 22.609 22.625 1 85.06 99 LEU A O 1
ATOM 826 N N . TRP A 1 100 ? -8.484 20.891 22.047 1 77.62 100 TRP A N 1
ATOM 827 C CA . TRP A 1 100 ? -8.57 20.422 23.422 1 77.62 100 TRP A CA 1
ATOM 828 C C . TRP A 1 100 ? -7.848 19.094 23.578 1 77.62 100 TRP A C 1
ATOM 830 O O . TRP A 1 100 ? -7.945 18.219 22.719 1 77.62 100 TRP A O 1
ATOM 840 N N . GLY A 1 101 ? -7.164 18.969 24.672 1 72.31 101 GLY A N 1
ATOM 841 C CA . GLY A 1 101 ? -6.711 17.656 25.125 1 72.31 101 GLY A CA 1
ATOM 842 C C . GLY A 1 101 ? -5.559 17.109 24.312 1 72.31 101 GLY A C 1
ATOM 843 O O . GLY A 1 101 ? -5.355 15.891 24.25 1 72.31 101 GLY A O 1
ATOM 844 N N . GLY A 1 102 ? -4.879 17.906 23.609 1 67.88 102 GLY A N 1
ATOM 845 C CA . GLY A 1 102 ? -3.656 17.453 22.969 1 67.88 102 GLY A CA 1
ATOM 846 C C . GLY A 1 102 ? -3.893 16.797 21.625 1 67.88 102 GLY A C 1
ATOM 847 O O . GLY A 1 102 ? -2.953 16.328 20.984 1 67.88 102 GLY A O 1
ATOM 848 N N . GLY A 1 103 ? -5.148 16.688 21.281 1 67.38 103 GLY A N 1
ATOM 849 C CA . GLY A 1 103 ? -5.418 16.094 19.969 1 67.38 103 GLY A CA 1
ATOM 850 C C . GLY A 1 103 ? -5.395 17.109 18.844 1 67.38 103 GLY A C 1
ATOM 851 O O . GLY A 1 103 ? -5.512 18.312 19.078 1 67.38 103 GLY A O 1
ATOM 852 N N . SER A 1 104 ? -4.824 16.656 17.562 1 80.06 104 SER A N 1
ATOM 853 C CA . SER A 1 104 ? -4.758 17.672 16.516 1 80.06 104 SER A CA 1
ATOM 854 C C . SER A 1 104 ? -5.363 17.156 15.219 1 80.06 104 SER A C 1
ATOM 856 O O . SER A 1 104 ? -6.156 17.859 14.578 1 80.06 104 SER A O 1
ATOM 858 N N . TRP A 1 105 ? -5.195 15.867 14.93 1 89.12 105 TRP A N 1
ATOM 859 C CA . TRP A 1 105 ? -5.703 15.43 13.633 1 89.12 105 TRP A CA 1
ATOM 860 C C . TRP A 1 105 ? -7.047 14.734 13.781 1 89.12 105 TRP A C 1
ATOM 862 O O . TRP A 1 105 ? -7.293 14.055 14.789 1 89.12 105 TRP A O 1
ATOM 872 N N . GLU A 1 106 ? -7.875 14.945 12.828 1 91.56 106 GLU A N 1
ATOM 873 C CA . GLU A 1 106 ? -9.016 14.039 12.703 1 91.56 106 GLU A CA 1
ATOM 874 C C . GLU A 1 106 ? -8.555 12.586 12.586 1 91.56 106 GLU A C 1
ATOM 876 O O . GLU A 1 106 ? -7.516 12.305 11.977 1 91.56 106 GLU A O 1
ATOM 881 N N . GLU A 1 107 ? -9.305 11.766 13.156 1 91.81 107 GLU A N 1
ATOM 882 C CA . GLU A 1 107 ? -9 10.344 13.031 1 91.81 107 GLU A CA 1
ATOM 883 C C . GLU A 1 107 ? -9.109 9.875 11.586 1 91.81 107 GLU A C 1
ATOM 885 O O . GLU A 1 107 ? -8.312 9.055 11.125 1 91.81 107 GLU A O 1
ATOM 890 N N . SER A 1 108 ? -10.086 10.445 10.883 1 93.69 108 SER A N 1
ATOM 891 C CA . SER A 1 108 ? -10.367 10.023 9.508 1 93.69 108 SER A CA 1
ATOM 892 C C . SER A 1 108 ? -9.305 10.539 8.547 1 93.69 108 SER A C 1
ATOM 894 O O . SER A 1 108 ? -8.695 11.594 8.781 1 93.69 108 SER A O 1
ATOM 896 N N . TYR A 1 109 ? -9.07 9.844 7.555 1 96.31 109 TYR A N 1
ATOM 897 C CA . TYR A 1 109 ? -8.18 10.266 6.484 1 96.31 109 TYR A CA 1
ATOM 898 C C . TYR A 1 109 ? -8.523 9.562 5.176 1 96.31 109 TYR A C 1
ATOM 900 O O . TYR A 1 109 ? -9.219 8.539 5.176 1 96.31 109 TYR A O 1
ATOM 908 N N . TYR A 1 110 ? -8.07 10.125 4.133 1 96.88 110 TYR A N 1
ATOM 909 C CA . TYR A 1 110 ? -8.148 9.523 2.807 1 96.88 110 TYR A CA 1
ATOM 910 C C . TYR A 1 110 ? -6.797 8.953 2.389 1 96.88 110 TYR A C 1
ATOM 912 O O . TYR A 1 110 ? -5.754 9.57 2.633 1 96.88 110 TYR A O 1
ATOM 920 N N . VAL A 1 111 ? -6.801 7.785 1.723 1 98.12 111 VAL A N 1
ATOM 921 C CA . VAL A 1 111 ? -5.59 7.277 1.078 1 98.12 111 VAL A CA 1
ATOM 922 C C . VAL A 1 111 ? -5.938 6.699 -0.291 1 98.12 111 VAL A C 1
ATOM 924 O O . VAL A 1 111 ? -6.902 5.941 -0.425 1 98.12 111 VAL A O 1
ATOM 927 N N . GLY A 1 112 ? -5.254 7.102 -1.298 1 97.44 112 GLY A N 1
ATOM 928 C CA . GLY A 1 112 ? -5.324 6.559 -2.645 1 97.44 112 GLY A CA 1
ATOM 929 C C . GLY A 1 112 ? -3.967 6.207 -3.221 1 97.44 112 GLY A C 1
ATOM 930 O O . GLY A 1 112 ? -2.986 6.922 -2.992 1 97.44 112 GLY A O 1
ATOM 931 N N . THR A 1 113 ? -3.916 5.156 -3.949 1 97.19 113 THR A N 1
ATOM 932 C CA . THR A 1 113 ? -2.678 4.805 -4.633 1 97.19 113 THR A CA 1
ATOM 933 C C . THR A 1 113 ? -2.547 5.574 -5.945 1 97.19 113 THR A C 1
ATOM 935 O O . THR A 1 113 ? -3.547 6.016 -6.516 1 97.19 113 THR A O 1
ATOM 938 N N . ALA A 1 114 ? -1.346 5.766 -6.332 1 95.88 114 ALA A N 1
ATOM 939 C CA . ALA A 1 114 ? -1.03 6.41 -7.605 1 95.88 114 ALA A CA 1
ATOM 940 C C . ALA A 1 114 ? -0.007 5.598 -8.391 1 95.88 114 ALA A C 1
ATOM 942 O O . ALA A 1 114 ? 0.933 5.043 -7.812 1 95.88 114 ALA A O 1
ATOM 943 N N . GLY A 1 115 ? -0.164 5.523 -9.695 1 93.81 115 GLY A N 1
ATOM 944 C CA . GLY A 1 115 ? 0.752 4.82 -10.578 1 93.81 115 GLY A CA 1
ATOM 945 C C . GLY A 1 115 ? 0.059 4.168 -11.758 1 93.81 115 GLY A C 1
ATOM 946 O O . GLY A 1 115 ? -1.167 4.043 -11.773 1 93.81 115 GLY A O 1
ATOM 947 N N . ASP A 1 116 ? 0.832 3.924 -12.68 1 88.56 116 ASP A N 1
ATOM 948 C CA . ASP A 1 116 ? 0.39 3.195 -13.867 1 88.56 116 ASP A CA 1
ATOM 949 C C . ASP A 1 116 ? 1.364 2.072 -14.211 1 88.56 116 ASP A C 1
ATOM 951 O O . ASP A 1 116 ? 2.57 2.301 -14.32 1 88.56 116 ASP A O 1
ATOM 955 N N . VAL A 1 117 ? 0.905 0.96 -14.117 1 85.56 117 VAL A N 1
ATOM 956 C CA . VAL A 1 117 ? 1.745 -0.168 -14.508 1 85.56 117 VAL A CA 1
ATOM 957 C C . VAL A 1 117 ? 1.466 -0.542 -15.961 1 85.56 117 VAL A C 1
ATOM 959 O O . VAL A 1 117 ? 0.371 -1.003 -16.281 1 85.56 117 VAL A O 1
ATOM 962 N N . SER A 1 118 ? 2.451 -0.274 -16.656 1 83.25 118 SER A N 1
ATOM 963 C CA . SER A 1 118 ? 2.316 -0.572 -18.078 1 83.25 118 SER A CA 1
ATOM 964 C C . SER A 1 118 ? 2.721 -2.01 -18.375 1 83.25 118 SER A C 1
ATOM 966 O O . SER A 1 118 ? 3.4 -2.652 -17.578 1 83.25 118 SER A O 1
ATOM 968 N N . THR A 1 119 ? 2.299 -2.385 -19.516 1 83.75 119 THR A N 1
ATOM 969 C CA . THR A 1 119 ? 2.715 -3.689 -20.016 1 83.75 119 THR A CA 1
ATOM 970 C C . THR A 1 119 ? 4.234 -3.768 -20.141 1 83.75 119 THR A C 1
ATOM 972 O O . THR A 1 119 ? 4.832 -4.801 -19.828 1 83.75 119 THR A O 1
ATOM 975 N N . ASP A 1 120 ? 4.77 -2.629 -20.516 1 85.44 120 ASP A N 1
ATOM 976 C CA . ASP A 1 120 ? 6.219 -2.572 -20.688 1 85.44 120 ASP A CA 1
ATOM 977 C C . ASP A 1 120 ? 6.938 -2.824 -19.359 1 85.44 120 ASP A C 1
ATOM 979 O O . ASP A 1 120 ? 7.945 -3.531 -19.312 1 85.44 120 ASP A O 1
ATOM 983 N N . THR A 1 121 ? 6.434 -2.318 -18.344 1 84.5 121 THR A N 1
ATOM 984 C CA . THR A 1 121 ? 7.023 -2.5 -17.031 1 84.5 121 THR A CA 1
ATOM 985 C C . THR A 1 121 ? 6.965 -3.965 -16.609 1 84.5 121 THR A C 1
ATOM 987 O O . THR A 1 121 ? 7.957 -4.52 -16.125 1 84.5 121 THR A O 1
ATOM 990 N N . ILE A 1 122 ? 5.906 -4.492 -16.875 1 84.38 122 ILE A N 1
ATOM 991 C CA . ILE A 1 122 ? 5.699 -5.895 -16.531 1 84.38 122 ILE A CA 1
ATOM 992 C C . ILE A 1 122 ? 6.66 -6.77 -17.344 1 84.38 122 ILE A C 1
ATOM 994 O O . ILE A 1 122 ? 7.309 -7.656 -16.781 1 84.38 122 ILE A O 1
ATOM 998 N N . GLU A 1 123 ? 6.699 -6.508 -18.594 1 86.69 123 GLU A N 1
ATOM 999 C CA . GLU A 1 123 ? 7.559 -7.289 -19.469 1 86.69 123 GLU A CA 1
ATOM 1000 C C . GLU A 1 123 ? 9.023 -7.164 -19.078 1 86.69 123 GLU A C 1
ATOM 1002 O O . GLU A 1 123 ? 9.766 -8.148 -19.094 1 86.69 123 GLU A O 1
ATOM 1007 N N . ARG A 1 124 ? 9.398 -6.031 -18.828 1 88.06 124 ARG A N 1
ATOM 1008 C CA . ARG A 1 124 ? 10.773 -5.805 -18.391 1 88.06 124 ARG A CA 1
ATOM 1009 C C . ARG A 1 124 ? 11.094 -6.617 -17.141 1 88.06 124 ARG A C 1
ATOM 1011 O O . ARG A 1 124 ? 12.18 -7.188 -17.031 1 88.06 124 ARG A O 1
ATOM 1018 N N . TYR A 1 125 ? 10.164 -6.695 -16.25 1 89.81 125 TYR A N 1
ATOM 1019 C CA . TYR A 1 125 ? 10.383 -7.473 -15.039 1 89.81 125 TYR A CA 1
ATOM 1020 C C . TYR A 1 125 ? 10.547 -8.953 -15.367 1 89.81 125 TYR A C 1
ATOM 1022 O O . TYR A 1 125 ? 11.477 -9.602 -14.883 1 89.81 125 TYR A O 1
ATOM 1030 N N . ILE A 1 126 ? 9.688 -9.336 -16.141 1 87.25 126 ILE A N 1
ATOM 1031 C CA . ILE A 1 126 ? 9.695 -10.75 -16.5 1 87.25 126 ILE A CA 1
ATOM 1032 C C . ILE A 1 126 ? 11 -11.102 -17.188 1 87.25 126 ILE A C 1
ATOM 1034 O O . ILE A 1 126 ? 11.602 -12.141 -16.906 1 87.25 126 ILE A O 1
ATOM 1038 N N . GLU A 1 127 ? 11.375 -10.242 -18.078 1 84.62 127 GLU A N 1
ATOM 1039 C CA . GLU A 1 127 ? 12.594 -10.484 -18.844 1 84.62 127 GLU A CA 1
ATOM 1040 C C . GLU A 1 127 ? 13.828 -10.469 -17.953 1 84.62 127 GLU A C 1
ATOM 1042 O O . GLU A 1 127 ? 14.758 -11.25 -18.156 1 84.62 127 GLU A O 1
ATOM 1047 N N . ARG A 1 128 ? 13.867 -9.672 -17.047 1 82.69 128 ARG A N 1
ATOM 1048 C CA . ARG A 1 128 ? 15.008 -9.539 -16.156 1 82.69 128 ARG A CA 1
ATOM 1049 C C . ARG A 1 128 ? 15.125 -10.742 -15.227 1 82.69 128 ARG A C 1
ATOM 1051 O O . ARG A 1 128 ? 16.234 -11.094 -14.797 1 82.69 128 ARG A O 1
ATOM 1058 N N . THR A 1 129 ? 14.008 -11.234 -14.859 1 75.25 129 THR A N 1
ATOM 1059 C CA . THR A 1 129 ? 14.023 -12.375 -13.961 1 75.25 129 THR A CA 1
ATOM 1060 C C . THR A 1 129 ? 14.398 -13.648 -14.719 1 75.25 129 THR A C 1
ATOM 1062 O O . THR A 1 129 ? 14.812 -14.641 -14.109 1 75.25 129 THR A O 1
ATOM 1065 N N . GLU A 1 130 ? 14.242 -13.656 -15.914 1 62.34 130 GLU A N 1
ATOM 1066 C CA . GLU A 1 130 ? 14.742 -14.766 -16.719 1 62.34 130 GLU A CA 1
ATOM 1067 C C . GLU A 1 130 ? 16.266 -14.852 -16.672 1 62.34 130 GLU A C 1
ATOM 1069 O O . GLU A 1 130 ? 16.828 -15.93 -16.844 1 62.34 130 GLU A O 1
ATOM 1074 N N . HIS A 1 131 ? 16.859 -13.719 -16.484 1 52.88 131 HIS A N 1
ATOM 1075 C CA . HIS A 1 131 ? 18.312 -13.75 -16.609 1 52.88 131 HIS A CA 1
ATOM 1076 C C . HIS A 1 131 ? 18.969 -13.875 -15.234 1 52.88 131 HIS A C 1
ATOM 1078 O O . HIS A 1 131 ? 20.188 -13.75 -15.117 1 52.88 131 HIS A O 1
ATOM 1084 N N . VAL A 1 132 ? 18.047 -14.047 -14.219 1 47.53 132 VAL A N 1
ATOM 1085 C CA . VAL A 1 132 ? 18.766 -14.312 -12.977 1 47.53 132 VAL A CA 1
ATOM 1086 C C . VAL A 1 132 ? 18.656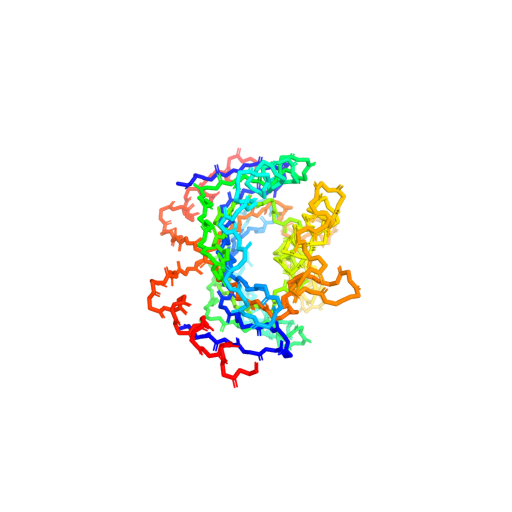 -15.789 -12.617 1 47.53 132 VAL A C 1
ATOM 1088 O O . VAL A 1 132 ? 17.578 -16.391 -12.711 1 47.53 132 VAL A O 1
ATOM 1091 N N . MET B 1 1 ? -12.727 1.393 -10.492 1 61.38 1 MET B N 1
ATOM 1092 C CA . MET B 1 1 ? -12.133 1.185 -9.172 1 61.38 1 MET B CA 1
ATOM 1093 C C . MET B 1 1 ? -12.555 2.289 -8.211 1 61.38 1 MET B C 1
A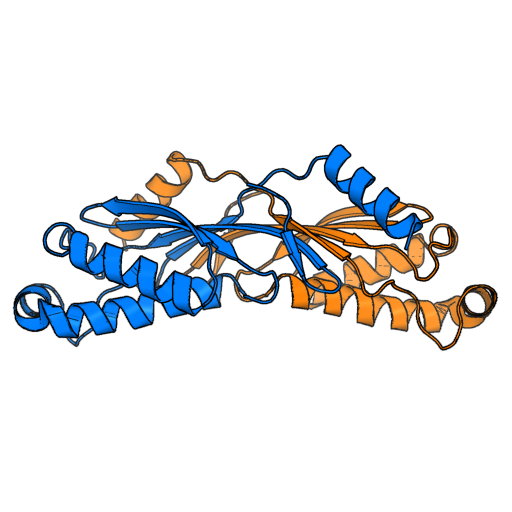TOM 1095 O O . MET B 1 1 ? -12.398 3.475 -8.508 1 61.38 1 MET B O 1
ATOM 1099 N N . GLY B 1 2 ? -13.43 1.915 -7.297 1 73.88 2 GLY B N 1
ATOM 1100 C CA . GLY B 1 2 ? -14.039 3.061 -6.641 1 73.88 2 GLY B CA 1
ATOM 1101 C C . GLY B 1 2 ? -13.594 3.23 -5.199 1 73.88 2 GLY B C 1
ATOM 1102 O O . GLY B 1 2 ? -12.852 2.404 -4.672 1 73.88 2 GLY B O 1
ATOM 1103 N N . GLU B 1 3 ? -13.773 4.324 -4.707 1 87.5 3 GLU B N 1
ATOM 1104 C CA . GLU B 1 3 ? -13.508 4.66 -3.312 1 87.5 3 GLU B CA 1
ATOM 1105 C C . GLU B 1 3 ? -14.273 3.738 -2.369 1 87.5 3 GLU B C 1
ATOM 1107 O O . GLU B 1 3 ? -15.438 3.404 -2.623 1 87.5 3 GLU B O 1
ATOM 1112 N N . LYS B 1 4 ? -13.602 3.252 -1.407 1 90.12 4 LYS B N 1
ATOM 1113 C CA . LYS B 1 4 ? -14.172 2.445 -0.335 1 90.12 4 LYS B CA 1
ATOM 1114 C C . LYS B 1 4 ? -14.062 3.156 1.01 1 90.12 4 LYS B C 1
ATOM 1116 O O . LYS B 1 4 ? -13.273 4.094 1.159 1 90.12 4 LYS B O 1
ATOM 1121 N N . ARG B 1 5 ? -14.945 2.752 1.928 1 90.06 5 ARG B N 1
ATOM 1122 C CA . ARG B 1 5 ? -14.938 3.363 3.252 1 90.06 5 ARG B CA 1
ATOM 1123 C C . ARG B 1 5 ? -14.922 2.299 4.348 1 90.06 5 ARG B C 1
ATOM 1125 O O . ARG B 1 5 ? -15.602 1.274 4.234 1 90.06 5 ARG B O 1
ATOM 1132 N N . SER B 1 6 ? -14.047 2.432 5.273 1 86.44 6 SER B N 1
ATOM 1133 C CA . SER B 1 6 ? -13.977 1.59 6.465 1 86.44 6 SER B CA 1
ATOM 1134 C C . SER B 1 6 ? -13.695 2.42 7.711 1 86.44 6 SER B C 1
ATOM 1136 O O . SER B 1 6 ? -12.602 2.979 7.859 1 86.44 6 SER B O 1
ATOM 1138 N N . ASN B 1 7 ? -14.664 2.502 8.648 1 86.5 7 ASN B N 1
ATOM 1139 C CA . ASN B 1 7 ? -14.516 3.26 9.891 1 86.5 7 ASN B CA 1
ATOM 1140 C C . ASN B 1 7 ? -14.023 4.676 9.625 1 86.5 7 ASN B C 1
ATOM 1142 O O . ASN B 1 7 ? -14.703 5.465 8.969 1 86.5 7 ASN B O 1
ATOM 1146 N N . HIS B 1 8 ? -12.789 4.988 9.883 1 89.75 8 HIS B N 1
ATOM 1147 C CA . HIS B 1 8 ? -12.211 6.328 9.805 1 89.75 8 HIS B CA 1
ATOM 1148 C C . HIS B 1 8 ? -11.297 6.465 8.594 1 89.75 8 HIS B C 1
ATOM 1150 O O . HIS B 1 8 ? -10.359 7.262 8.609 1 89.75 8 HIS B O 1
ATOM 1156 N N . THR B 1 9 ? -11.602 5.602 7.57 1 94.38 9 THR B N 1
ATOM 1157 C CA . THR B 1 9 ? -10.711 5.652 6.418 1 94.38 9 THR B CA 1
ATOM 1158 C C . THR B 1 9 ? -11.5 5.613 5.113 1 94.38 9 THR B C 1
ATOM 1160 O O . THR B 1 9 ? -12.406 4.789 4.957 1 94.38 9 THR B O 1
ATOM 1163 N N . VAL B 1 10 ? -11.328 6.484 4.262 1 95.81 10 VAL B N 1
ATOM 1164 C CA . VAL B 1 10 ? -11.773 6.434 2.873 1 95.81 10 VAL B CA 1
ATOM 1165 C C . VAL B 1 10 ? -10.594 6.098 1.967 1 95.81 10 VAL B C 1
ATOM 1167 O O . VAL B 1 10 ? -9.547 6.746 2.033 1 95.81 10 VAL B O 1
ATOM 1170 N N . TYR B 1 11 ? -10.82 5.055 1.094 1 96.62 11 TYR B N 1
ATOM 1171 C CA . TYR B 1 11 ? -9.586 4.641 0.426 1 96.62 11 TYR B CA 1
ATOM 1172 C C . TYR B 1 11 ? -9.883 4.078 -0.96 1 96.62 11 TYR B C 1
ATOM 1174 O O . TYR B 1 11 ? -11.008 3.652 -1.237 1 96.62 11 TYR B O 1
ATOM 1182 N N . ASN B 1 12 ? -9 4.164 -1.816 1 97 12 ASN B N 1
ATOM 1183 C CA . ASN B 1 12 ? -8.852 3.498 -3.105 1 97 12 ASN B CA 1
ATOM 1184 C C . ASN B 1 12 ? -7.43 2.982 -3.309 1 97 12 ASN B C 1
ATOM 1186 O O . ASN B 1 12 ? -6.582 3.689 -3.855 1 97 12 ASN B O 1
ATOM 1190 N N . VAL B 1 13 ? -7.176 1.713 -2.914 1 98 13 VAL B N 1
ATOM 1191 C CA . VAL B 1 13 ? -5.836 1.139 -2.842 1 98 13 VAL B CA 1
ATOM 1192 C C . VAL B 1 13 ? -5.75 -0.089 -3.746 1 98 13 VAL B C 1
ATOM 1194 O O . VAL B 1 13 ? -6.445 -1.084 -3.52 1 98 13 VAL B O 1
ATOM 1197 N N . ASN B 1 14 ? -4.922 0.004 -4.742 1 98.06 14 ASN B N 1
ATOM 1198 C CA . ASN B 1 14 ? -4.82 -1.024 -5.773 1 98.06 14 ASN B CA 1
ATOM 1199 C C . ASN B 1 14 ? -3.365 -1.376 -6.07 1 98.06 14 ASN B C 1
ATOM 1201 O O . ASN B 1 14 ? -2.51 -0.492 -6.137 1 98.06 14 ASN B O 1
ATOM 1205 N N . TYR B 1 15 ? -3.119 -2.652 -6.266 1 98.25 15 TYR B N 1
ATOM 1206 C CA . TYR B 1 15 ? -1.759 -3.129 -6.492 1 98.25 15 TYR B CA 1
ATOM 1207 C C . TYR B 1 15 ? -1.706 -4.074 -7.688 1 98.25 15 TYR B C 1
ATOM 1209 O O . TYR B 1 15 ? -2.578 -4.93 -7.852 1 98.25 15 TYR B O 1
ATOM 1217 N N . HIS B 1 16 ? -0.729 -3.906 -8.492 1 97.88 16 HIS B N 1
ATOM 1218 C CA . HIS B 1 16 ? -0.313 -4.91 -9.461 1 97.88 16 HIS B CA 1
ATOM 1219 C C . HIS B 1 16 ? 0.836 -5.758 -8.922 1 97.88 16 HIS B C 1
ATOM 1221 O O . HIS B 1 16 ? 1.879 -5.223 -8.539 1 97.88 16 HIS B O 1
ATOM 1227 N N . PHE B 1 17 ? 0.669 -7.023 -8.883 1 98.12 17 PHE B N 1
ATOM 1228 C CA . PHE B 1 17 ? 1.744 -7.949 -8.539 1 98.12 17 PHE B CA 1
ATOM 1229 C C . PHE B 1 17 ? 2.113 -8.812 -9.742 1 98.12 17 PHE B C 1
ATOM 1231 O O . PHE B 1 17 ? 1.237 -9.266 -10.477 1 98.12 17 PHE B O 1
ATOM 1238 N N . VAL B 1 18 ? 3.393 -9.062 -9.891 1 97.19 18 VAL B N 1
ATOM 1239 C CA . VAL B 1 18 ? 3.883 -10 -10.898 1 97.19 18 VAL B CA 1
ATOM 1240 C C . VAL B 1 18 ? 4.992 -10.859 -10.305 1 97.19 18 VAL B C 1
ATOM 1242 O O . VAL B 1 18 ? 5.891 -10.352 -9.625 1 97.19 18 VAL B O 1
ATOM 1245 N N . TRP B 1 19 ? 4.93 -12.156 -10.531 1 96.25 19 TRP B N 1
ATOM 1246 C CA . TRP B 1 19 ? 6.016 -13.031 -10.117 1 96.25 19 TRP B CA 1
ATOM 1247 C C . TRP B 1 19 ? 6.066 -14.281 -10.992 1 96.25 19 TRP B C 1
ATOM 1249 O O . TRP B 1 19 ? 5.148 -14.547 -11.766 1 96.25 19 TRP B O 1
ATOM 1259 N N . CYS B 1 20 ? 7.059 -14.984 -10.875 1 94.44 20 CYS B N 1
ATOM 1260 C CA . CYS B 1 20 ? 7.32 -16.141 -11.727 1 94.44 20 CYS B CA 1
ATOM 1261 C C . CYS B 1 20 ? 7.555 -17.391 -10.891 1 94.44 20 CYS B C 1
ATOM 1263 O O . CYS B 1 20 ? 7.891 -17.297 -9.703 1 94.44 20 CYS B O 1
ATOM 1265 N N . PRO B 1 21 ? 7.309 -18.547 -11.547 1 93.25 21 PRO B N 1
ATOM 1266 C CA . PRO B 1 21 ? 7.758 -19.766 -10.883 1 93.25 21 PRO B CA 1
ATOM 1267 C C . PRO B 1 21 ? 9.273 -19.844 -10.734 1 93.25 21 PRO B C 1
ATOM 1269 O O . PRO B 1 21 ? 10 -19.203 -11.492 1 93.25 21 PRO B O 1
ATOM 1272 N N . LYS B 1 22 ? 9.633 -20.609 -9.82 1 88.94 22 LYS B N 1
ATOM 1273 C CA . LYS B 1 22 ? 11.062 -20.859 -9.656 1 88.94 22 LYS B CA 1
ATOM 1274 C C . LYS B 1 22 ? 11.664 -21.453 -10.93 1 88.94 22 LYS B C 1
ATOM 1276 O O . LYS B 1 22 ? 11.047 -22.281 -11.594 1 88.94 22 LYS B O 1
ATOM 1281 N N . TYR B 1 23 ? 12.758 -21.016 -11.305 1 84.06 23 TYR B N 1
ATOM 1282 C CA . TYR B 1 23 ? 13.523 -21.469 -12.461 1 84.06 23 TYR B CA 1
ATOM 1283 C C . TYR B 1 23 ? 12.875 -21 -13.766 1 84.06 23 TYR B C 1
ATOM 1285 O O . TYR B 1 23 ? 13.336 -21.359 -14.852 1 84.06 23 TYR B O 1
ATOM 1293 N N . ARG B 1 24 ? 11.859 -20.359 -13.695 1 83.25 24 ARG B N 1
ATOM 1294 C CA . ARG B 1 24 ? 11.172 -19.75 -14.828 1 83.25 24 ARG B CA 1
ATOM 1295 C C . ARG B 1 24 ? 10.656 -20.828 -15.789 1 83.25 24 ARG B C 1
ATOM 1297 O O . ARG B 1 24 ? 10.734 -20.656 -17.016 1 83.25 24 ARG B O 1
ATOM 1304 N N . HIS B 1 25 ? 10.281 -21.891 -15.148 1 84.38 25 HIS B N 1
ATOM 1305 C CA . HIS B 1 25 ? 9.641 -22.922 -15.961 1 84.38 25 HIS B CA 1
ATOM 1306 C C . HIS B 1 25 ? 8.258 -22.484 -16.422 1 84.38 25 HIS B C 1
ATOM 1308 O O . HIS B 1 25 ? 7.527 -21.828 -15.672 1 84.38 25 HIS B O 1
ATOM 1314 N N . ALA B 1 26 ? 7.961 -22.797 -17.594 1 90.25 26 ALA B N 1
ATOM 1315 C CA . ALA B 1 26 ? 6.605 -22.562 -18.094 1 90.25 26 ALA B CA 1
ATOM 1316 C C . ALA B 1 26 ? 5.664 -23.688 -17.656 1 90.25 26 ALA B C 1
ATOM 1318 O O . ALA B 1 26 ? 5.184 -24.453 -18.484 1 90.25 26 ALA B O 1
ATOM 1319 N N . ILE B 1 27 ? 5.312 -23.766 -16.391 1 91.88 27 ILE B N 1
ATOM 1320 C CA . ILE B 1 27 ? 4.645 -24.953 -15.867 1 91.88 27 ILE B CA 1
ATOM 1321 C C . ILE B 1 27 ? 3.26 -24.578 -15.344 1 91.88 27 ILE B C 1
ATOM 1323 O O . ILE B 1 27 ? 2.574 -25.406 -14.734 1 91.88 27 ILE B O 1
ATOM 1327 N N . LEU B 1 28 ? 2.812 -23.328 -15.609 1 95.12 28 LEU B N 1
ATOM 1328 C CA . LEU B 1 28 ? 1.588 -22.891 -14.945 1 95.12 28 LEU B CA 1
ATOM 1329 C C . LEU B 1 28 ? 0.36 -23.297 -15.758 1 95.12 28 LEU B C 1
ATOM 1331 O O . LEU B 1 28 ? -0.733 -23.438 -15.211 1 95.12 28 LEU B O 1
ATOM 1335 N N . GLU B 1 29 ? 0.519 -23.531 -17 1 95.88 29 GLU B N 1
ATOM 1336 C CA . GLU B 1 29 ? -0.61 -23.781 -17.891 1 95.88 29 GLU B CA 1
ATOM 1337 C C . GLU B 1 29 ? -1.374 -25.031 -17.453 1 95.88 29 GLU B C 1
ATOM 1339 O O . GLU B 1 29 ? -2.598 -25 -17.312 1 95.88 29 GLU B O 1
ATOM 1344 N N . PRO B 1 30 ? -0.706 -26.141 -17.156 1 96.12 30 PRO B N 1
ATOM 1345 C CA . PRO B 1 30 ? -1.422 -27.359 -16.797 1 96.12 30 PRO B CA 1
ATOM 1346 C C . PRO B 1 30 ? -2.205 -27.234 -15.492 1 96.12 30 PRO B C 1
ATOM 1348 O O . PRO B 1 30 ? -3.158 -27.984 -15.266 1 96.12 30 PRO B O 1
ATOM 1351 N N . ILE B 1 31 ? -1.799 -26.312 -14.672 1 96.5 31 ILE B N 1
ATOM 1352 C CA . ILE B 1 31 ? -2.465 -26.219 -13.375 1 96.5 31 ILE B CA 1
ATOM 1353 C C . ILE B 1 31 ? -3.188 -24.875 -13.273 1 96.5 31 ILE B C 1
ATOM 1355 O O . ILE B 1 31 ? -3.535 -24.438 -12.172 1 96.5 31 ILE B O 1
ATOM 1359 N N . GLU B 1 32 ? -3.348 -24.203 -14.328 1 97.75 32 GLU B N 1
ATOM 1360 C CA . GLU B 1 32 ? -3.875 -22.844 -14.375 1 97.75 32 GLU B CA 1
ATOM 1361 C C . GLU B 1 32 ? -5.23 -22.75 -13.68 1 97.75 32 GLU B C 1
ATOM 1363 O O . GLU B 1 32 ? -5.473 -21.828 -12.898 1 97.75 32 GLU B O 1
ATOM 1368 N N . GLU B 1 33 ? -6.145 -23.656 -13.984 1 98.12 33 GLU B N 1
ATOM 1369 C CA . GLU B 1 33 ? -7.492 -23.625 -13.422 1 98.12 33 GLU B CA 1
ATOM 1370 C C . GLU B 1 33 ? -7.457 -23.766 -11.898 1 98.12 33 GLU B C 1
ATOM 1372 O O . GLU B 1 33 ? -8.133 -23.016 -11.188 1 98.12 33 GLU B O 1
ATOM 1377 N N . SER B 1 34 ? -6.684 -24.766 -11.43 1 98.06 34 SER B N 1
ATOM 1378 C CA . SER B 1 34 ? -6.543 -24.969 -9.992 1 98.06 34 SER B CA 1
ATOM 1379 C C . SER B 1 34 ? -5.895 -23.75 -9.328 1 98.06 34 SER B C 1
ATOM 1381 O O . SER B 1 34 ? -6.289 -23.359 -8.234 1 98.06 34 SER B O 1
ATOM 1383 N N . LEU B 1 35 ? -4.934 -23.203 -10.016 1 97.75 35 LEU B N 1
ATOM 1384 C CA . LEU B 1 35 ? -4.211 -22.047 -9.5 1 97.75 35 LEU B CA 1
ATOM 1385 C C . LEU B 1 35 ? -5.125 -20.828 -9.414 1 97.75 35 LEU B C 1
ATOM 1387 O O . LEU B 1 35 ? -5.121 -20.125 -8.406 1 97.75 35 LEU B O 1
ATOM 1391 N N . GLU B 1 36 ? -5.879 -20.641 -10.445 1 98.5 36 GLU B N 1
ATOM 1392 C CA . GLU B 1 36 ? -6.836 -19.531 -10.445 1 98.5 36 GLU B CA 1
ATOM 1393 C C . GLU B 1 36 ? -7.832 -19.672 -9.297 1 98.5 36 GLU B C 1
ATOM 1395 O O . GLU B 1 36 ? -8.117 -18.703 -8.594 1 98.5 36 GLU B O 1
ATOM 1400 N N . ALA B 1 37 ? -8.367 -20.859 -9.141 1 98.62 37 ALA B N 1
ATOM 1401 C CA . ALA B 1 37 ? -9.312 -21.109 -8.055 1 98.62 37 ALA B CA 1
ATOM 1402 C C . ALA B 1 37 ? -8.664 -20.828 -6.695 1 98.62 37 ALA B C 1
ATOM 1404 O O . ALA B 1 37 ? -9.289 -20.25 -5.805 1 98.62 37 ALA B O 1
ATOM 1405 N N . SER B 1 38 ? -7.449 -21.219 -6.566 1 98.31 38 SER B N 1
ATOM 1406 C CA . SER B 1 38 ? -6.723 -21.016 -5.32 1 98.31 38 SER B CA 1
ATOM 1407 C C . SER B 1 38 ? -6.527 -19.531 -5.031 1 98.31 38 SER B C 1
ATOM 1409 O O . SER B 1 38 ? -6.766 -19.078 -3.91 1 98.31 38 SER B O 1
ATOM 1411 N N . PHE B 1 39 ? -6.102 -18.75 -6.047 1 98.62 39 PHE B N 1
ATOM 1412 C CA . PHE B 1 39 ? -5.93 -17.312 -5.875 1 98.62 39 PHE B CA 1
ATOM 1413 C C . PHE B 1 39 ? -7.242 -16.656 -5.453 1 98.62 39 PHE B C 1
ATOM 1415 O O . PHE B 1 39 ? -7.258 -15.812 -4.562 1 98.62 39 PHE B O 1
ATOM 1422 N N . ARG B 1 40 ? -8.273 -17.047 -6.066 1 98.5 40 ARG B N 1
ATOM 1423 C CA . ARG B 1 40 ? -9.57 -16.469 -5.75 1 98.5 40 ARG B CA 1
ATOM 1424 C C . ARG B 1 40 ? -9.992 -16.812 -4.328 1 98.5 40 ARG B C 1
ATOM 1426 O O . ARG B 1 40 ? -10.508 -15.961 -3.602 1 98.5 40 ARG B O 1
ATOM 1433 N N . ASP B 1 41 ? -9.75 -18.047 -3.941 1 98.38 41 ASP B N 1
ATOM 1434 C CA . ASP B 1 41 ? -10.078 -18.469 -2.582 1 98.38 41 ASP B CA 1
ATOM 1435 C C . ASP B 1 41 ? -9.258 -17.703 -1.554 1 98.38 41 ASP B C 1
ATOM 1437 O O . ASP B 1 41 ? -9.797 -17.219 -0.558 1 98.38 41 ASP B O 1
ATOM 1441 N N . VAL B 1 42 ? -7.988 -17.594 -1.795 1 98.19 42 VAL B N 1
ATOM 1442 C CA . VAL B 1 42 ? -7.09 -16.906 -0.875 1 98.19 42 VAL B CA 1
ATOM 1443 C C . VAL B 1 42 ? -7.488 -15.438 -0.761 1 98.19 42 VAL B C 1
ATOM 1445 O O . VAL B 1 42 ? -7.66 -14.922 0.344 1 98.19 42 VAL B O 1
ATOM 1448 N N . CYS B 1 43 ? -7.672 -14.758 -1.871 1 98.44 43 CYS B N 1
ATOM 1449 C CA . CYS B 1 43 ? -8 -13.336 -1.869 1 98.44 43 CYS B CA 1
ATOM 1450 C C . CYS B 1 43 ? -9.352 -13.086 -1.202 1 98.44 43 CYS B C 1
ATOM 1452 O O . CYS B 1 43 ? -9.5 -12.125 -0.444 1 98.44 43 CYS B O 1
ATOM 1454 N N . ASN B 1 44 ? -10.266 -13.961 -1.474 1 98.06 44 ASN B N 1
ATOM 1455 C CA . ASN B 1 44 ? -11.57 -13.844 -0.826 1 98.06 44 ASN B CA 1
ATOM 1456 C C . ASN B 1 44 ? -11.453 -14 0.688 1 98.06 44 ASN B C 1
ATOM 1458 O O . ASN B 1 44 ? -12.078 -13.242 1.441 1 98.06 44 ASN B O 1
ATOM 1462 N N . GLY B 1 45 ? -10.727 -14.93 1.131 1 98.19 45 GLY B N 1
ATOM 1463 C CA . GLY B 1 45 ? -10.555 -15.195 2.551 1 98.19 45 GLY B CA 1
ATOM 1464 C C . GLY B 1 45 ? -9.914 -14.047 3.303 1 98.19 45 GLY B C 1
ATOM 1465 O O . GLY B 1 45 ? -10.219 -13.828 4.477 1 98.19 45 GLY B O 1
ATOM 1466 N N . TYR B 1 46 ? -9.094 -13.336 2.609 1 98.19 46 TYR B N 1
ATOM 1467 C CA . TYR B 1 46 ? -8.359 -12.258 3.273 1 98.19 46 TYR B CA 1
ATOM 1468 C C . TYR B 1 46 ? -8.977 -10.906 2.953 1 98.19 46 TYR B C 1
ATOM 1470 O O . TYR B 1 46 ? -8.5 -9.875 3.432 1 98.19 46 TYR B O 1
ATOM 1478 N N . GLY B 1 47 ? -9.961 -10.898 2.102 1 97.19 47 GLY B N 1
ATOM 1479 C CA . GLY B 1 47 ? -10.656 -9.664 1.772 1 97.19 47 GLY B CA 1
ATOM 1480 C C . GLY B 1 47 ? -9.945 -8.844 0.72 1 97.19 47 GLY B C 1
ATOM 1481 O O . GLY B 1 47 ? -10.062 -7.613 0.701 1 97.19 47 GLY B O 1
ATOM 1482 N N . TYR B 1 48 ? -9.117 -9.469 -0.094 1 98.12 48 TYR B N 1
ATOM 1483 C CA . TYR B 1 48 ? -8.523 -8.82 -1.255 1 98.12 48 TYR B CA 1
ATOM 1484 C C . TYR B 1 48 ? -9.453 -8.891 -2.459 1 98.12 48 TYR B C 1
ATOM 1486 O O . TYR B 1 48 ? -9.883 -9.977 -2.857 1 98.12 48 TYR B O 1
ATOM 1494 N N . GLU B 1 49 ? -9.828 -7.824 -3.035 1 98.25 49 GLU B N 1
ATOM 1495 C CA . GLU B 1 49 ? -10.695 -7.828 -4.207 1 98.25 49 GLU B CA 1
ATOM 1496 C C . GLU B 1 49 ? -9.883 -7.965 -5.496 1 98.25 49 GLU B C 1
ATOM 1498 O O . GLU B 1 49 ? -9.188 -7.031 -5.898 1 98.25 49 GLU B O 1
ATOM 1503 N N . ILE B 1 50 ? -10 -9.094 -6.156 1 98.38 50 ILE B N 1
ATOM 1504 C CA . ILE B 1 50 ? -9.297 -9.281 -7.418 1 98.38 50 ILE B CA 1
ATOM 1505 C C . ILE B 1 50 ? -9.953 -8.438 -8.508 1 98.38 50 ILE B C 1
ATOM 1507 O O . ILE B 1 50 ? -11.148 -8.578 -8.781 1 98.38 50 ILE B O 1
ATOM 1511 N N . LEU B 1 51 ? -9.234 -7.598 -9.023 1 97.56 51 LEU B N 1
ATOM 1512 C CA . LEU B 1 51 ? -9.695 -6.785 -10.141 1 97.56 51 LEU B CA 1
ATOM 1513 C C . LEU B 1 51 ? -9.375 -7.465 -11.469 1 97.56 51 LEU B C 1
ATOM 1515 O O . LEU B 1 51 ? -10.172 -7.414 -12.406 1 97.56 51 LEU B O 1
ATOM 1519 N N . SER B 1 52 ? -8.188 -8.062 -11.555 1 97.12 52 SER B N 1
ATOM 1520 C CA . SER B 1 52 ? -7.789 -8.875 -12.703 1 97.12 52 SER B CA 1
ATOM 1521 C C . SER B 1 52 ? -6.746 -9.914 -12.305 1 97.12 52 SER B C 1
ATOM 1523 O O . SER B 1 52 ? -5.883 -9.648 -11.469 1 97.12 52 SER B O 1
ATOM 1525 N N . LEU B 1 53 ? -6.863 -11.086 -12.836 1 98 53 LEU B N 1
ATOM 1526 C CA . LEU B 1 53 ? -5.922 -12.188 -12.664 1 98 53 LEU B CA 1
ATOM 1527 C C . LEU B 1 53 ? -5.566 -12.812 -14.008 1 98 53 LEU B C 1
ATOM 1529 O O . LEU B 1 53 ? -6.445 -13.297 -14.727 1 98 53 LEU B O 1
ATOM 1533 N N . ASN B 1 54 ? -4.367 -12.719 -14.352 1 96.38 54 ASN B N 1
ATOM 1534 C CA . ASN B 1 54 ? -3.855 -13.375 -15.547 1 96.38 54 ASN B CA 1
ATOM 1535 C C . ASN B 1 54 ? -2.723 -14.344 -15.219 1 96.38 54 ASN B C 1
ATOM 1537 O O . ASN B 1 54 ? -1.73 -13.961 -14.602 1 96.38 54 ASN B O 1
ATOM 1541 N N . ILE B 1 55 ? -2.904 -15.555 -15.617 1 97.06 55 ILE B N 1
ATOM 1542 C CA . ILE B 1 55 ? -1.895 -16.578 -15.398 1 97.06 55 ILE B CA 1
ATOM 1543 C C . ILE B 1 55 ? -1.311 -17.031 -16.734 1 97.06 55 ILE B C 1
ATOM 1545 O O . ILE B 1 55 ? -1.98 -17.719 -17.516 1 97.06 55 ILE B O 1
ATOM 1549 N N . SER B 1 56 ? -0.155 -16.625 -17.047 1 94.94 56 SER B N 1
ATOM 1550 C CA . SER B 1 56 ? 0.614 -17.078 -18.203 1 94.94 56 SER B CA 1
ATOM 1551 C C . SER B 1 56 ? 1.405 -18.344 -17.859 1 94.94 56 SER B C 1
ATOM 1553 O O . SER B 1 56 ? 1.496 -18.734 -16.703 1 94.94 56 SER B O 1
ATOM 1555 N N . PRO B 1 57 ? 1.957 -18.953 -18.812 1 94.5 57 PRO B N 1
ATOM 1556 C CA . PRO B 1 57 ? 2.689 -20.203 -18.547 1 94.5 57 PRO B CA 1
ATOM 1557 C C . PRO B 1 57 ? 3.883 -19.984 -17.609 1 94.5 57 PRO B C 1
ATOM 1559 O O . PRO B 1 57 ? 4.281 -20.906 -16.891 1 94.5 57 PRO B O 1
ATOM 1562 N N . ASP B 1 58 ? 4.41 -18.672 -17.609 1 92.94 58 ASP B N 1
ATOM 1563 C CA . ASP B 1 58 ? 5.664 -18.484 -16.891 1 92.94 58 ASP B CA 1
ATOM 1564 C C . ASP B 1 58 ? 5.566 -17.328 -15.906 1 92.94 58 ASP B C 1
ATOM 1566 O O . ASP B 1 58 ? 6.574 -16.891 -15.336 1 92.94 58 ASP B O 1
ATOM 1570 N N . HIS B 1 59 ? 4.41 -16.781 -15.648 1 95.44 59 HIS B N 1
ATOM 1571 C CA . HIS B 1 59 ? 4.262 -15.734 -14.641 1 95.44 59 HIS B CA 1
ATOM 1572 C C . HIS B 1 59 ? 2.795 -15.5 -14.305 1 95.44 59 HIS B C 1
ATOM 1574 O O . HIS B 1 59 ? 1.905 -15.961 -15.023 1 95.44 59 HIS B O 1
ATOM 1580 N N . VAL B 1 60 ? 2.611 -14.906 -13.234 1 96.56 60 VAL B N 1
ATOM 1581 C CA . VAL B 1 60 ? 1.293 -14.5 -12.758 1 96.56 60 VAL B CA 1
ATOM 1582 C C . VAL B 1 60 ? 1.222 -12.977 -12.672 1 96.56 60 VAL B C 1
ATOM 1584 O O . VAL B 1 60 ? 2.164 -12.328 -12.211 1 96.56 60 VAL B O 1
ATOM 1587 N N . HIS B 1 61 ? 0.14 -12.453 -13.18 1 96.44 61 HIS B N 1
ATOM 1588 C CA . HIS B 1 61 ? -0.224 -11.055 -12.984 1 96.44 61 HIS B CA 1
ATOM 1589 C C . HIS B 1 61 ? -1.498 -10.93 -12.156 1 96.44 61 HIS B C 1
ATOM 1591 O O . HIS B 1 61 ? -2.57 -11.352 -12.594 1 96.44 61 HIS B O 1
ATOM 1597 N N . LEU B 1 62 ? -1.376 -10.383 -10.992 1 98.06 62 LEU B N 1
ATOM 1598 C CA . LEU B 1 62 ? -2.498 -10.227 -10.078 1 98.06 62 LEU B CA 1
ATOM 1599 C C . LEU B 1 62 ? -2.746 -8.758 -9.766 1 98.06 62 LEU B C 1
ATOM 1601 O O . LEU B 1 62 ? -1.884 -8.086 -9.195 1 98.06 62 LEU B O 1
ATOM 1605 N N . PHE B 1 63 ? -3.846 -8.234 -10.258 1 97.56 63 PHE B N 1
ATOM 1606 C CA . PHE B 1 63 ? -4.32 -6.891 -9.969 1 97.56 63 PHE B CA 1
ATOM 1607 C C . PHE B 1 63 ? -5.457 -6.922 -8.953 1 97.56 63 PHE B C 1
ATOM 1609 O O . PHE B 1 63 ? -6.5 -7.531 -9.203 1 97.56 63 PHE B O 1
ATOM 1616 N N . LEU B 1 64 ? -5.238 -6.246 -7.738 1 98.38 64 LEU B N 1
ATOM 1617 C CA . LEU B 1 64 ? -6.273 -6.355 -6.715 1 98.38 64 LEU B CA 1
ATOM 1618 C C . LEU B 1 64 ? -6.359 -5.074 -5.895 1 98.38 64 LEU B C 1
ATOM 1620 O O . LEU B 1 64 ? -5.465 -4.227 -5.957 1 98.38 64 LEU B O 1
ATOM 1624 N N . SER B 1 65 ? -7.438 -4.918 -5.23 1 98.38 65 SER B N 1
ATOM 1625 C CA . SER B 1 65 ? -7.676 -3.861 -4.25 1 98.38 65 SER B CA 1
ATOM 1626 C C . SER B 1 65 ? -7.68 -4.414 -2.828 1 98.38 65 SER B C 1
ATOM 1628 O O . SER B 1 65 ? -8.219 -5.496 -2.58 1 98.38 65 SER B O 1
ATOM 1630 N N . ALA B 1 66 ? -7.125 -3.68 -1.891 1 98.31 66 ALA B N 1
ATOM 1631 C CA . ALA B 1 66 ? -7.047 -4.164 -0.515 1 98.31 66 ALA B CA 1
ATOM 1632 C C . ALA B 1 66 ? -7.254 -3.023 0.479 1 98.31 66 ALA B C 1
ATOM 1634 O O . ALA B 1 66 ? -7.043 -1.854 0.145 1 98.31 66 ALA B O 1
ATOM 1635 N N . HIS B 1 67 ? -7.672 -3.375 1.617 1 98.38 67 HIS B N 1
ATOM 1636 C CA . HIS B 1 67 ? -7.754 -2.424 2.719 1 98.38 67 HIS B CA 1
ATOM 1637 C C . HIS B 1 67 ? -6.379 -1.866 3.07 1 98.38 67 HIS B C 1
ATOM 1639 O O . HIS B 1 67 ? -5.391 -2.602 3.074 1 98.38 67 HIS B O 1
ATOM 1645 N N . PRO B 1 68 ? -6.301 -0.598 3.467 1 98.31 68 PRO B N 1
ATOM 1646 C CA . PRO B 1 68 ? -5.027 0.078 3.719 1 98.31 68 PRO B CA 1
ATOM 1647 C C . PRO B 1 68 ? -4.246 -0.544 4.875 1 98.31 68 PRO B C 1
ATOM 1649 O O . PRO B 1 68 ? -3.055 -0.269 5.039 1 98.31 68 PRO B O 1
ATOM 1652 N N . LYS B 1 69 ? -4.805 -1.386 5.645 1 98.19 69 LYS B N 1
ATOM 1653 C CA . LYS B 1 69 ? -4.113 -1.996 6.777 1 98.19 69 LYS B CA 1
ATOM 1654 C C . LYS B 1 69 ? -3.094 -3.029 6.305 1 98.19 69 LYS B C 1
ATOM 1656 O O . LYS B 1 69 ? -2.234 -3.457 7.082 1 98.19 69 LYS B O 1
ATOM 1661 N N . HIS B 1 70 ? -3.27 -3.455 5.078 1 98.62 70 HIS B N 1
ATOM 1662 C CA . HIS B 1 70 ? -2.396 -4.504 4.566 1 98.62 70 HIS B CA 1
ATOM 1663 C C . HIS B 1 70 ? -1.213 -3.914 3.809 1 98.62 70 HIS B C 1
ATOM 1665 O O . HIS B 1 70 ? -1.397 -3.131 2.875 1 98.62 70 HIS B O 1
ATOM 1671 N N . ALA B 1 71 ? -0.037 -4.406 4.184 1 98.81 71 ALA B N 1
ATOM 1672 C CA . ALA B 1 71 ? 1.143 -4.074 3.387 1 98.81 71 ALA B CA 1
ATOM 1673 C C . ALA B 1 71 ? 1.183 -4.895 2.102 1 98.81 71 ALA B C 1
ATOM 1675 O O . ALA B 1 71 ? 0.876 -6.09 2.109 1 98.81 71 ALA B O 1
ATOM 1676 N N . PRO B 1 72 ? 1.579 -4.266 1.002 1 98.56 72 PRO B N 1
ATOM 1677 C CA . PRO B 1 72 ? 1.634 -5.023 -0.25 1 98.56 72 PRO B CA 1
ATOM 1678 C C . PRO B 1 72 ? 2.521 -6.262 -0.151 1 98.56 72 PRO B C 1
ATOM 1680 O O . PRO B 1 72 ? 2.189 -7.312 -0.709 1 98.56 72 PRO B O 1
ATOM 1683 N N . SER B 1 73 ? 3.615 -6.211 0.557 1 98.5 73 SER B N 1
ATOM 1684 C CA . SER B 1 73 ? 4.512 -7.355 0.683 1 98.5 73 SER B CA 1
ATOM 1685 C C . SER B 1 73 ? 3.83 -8.516 1.401 1 98.5 73 SER B C 1
ATOM 1687 O O . SER B 1 73 ? 4.051 -9.68 1.062 1 98.5 73 SER B O 1
ATOM 1689 N N . LYS B 1 74 ? 3.029 -8.18 2.359 1 98.56 74 LYS B N 1
ATOM 1690 C CA . LYS B 1 74 ? 2.295 -9.219 3.068 1 98.56 74 LYS B CA 1
ATOM 1691 C C . LYS B 1 74 ? 1.248 -9.867 2.164 1 98.56 74 LYS B C 1
ATOM 1693 O O . LYS B 1 74 ? 1.051 -11.086 2.205 1 98.56 74 LYS B O 1
ATOM 1698 N N . ILE B 1 75 ? 0.573 -9.102 1.405 1 98.75 75 ILE B N 1
ATOM 1699 C CA . ILE B 1 75 ? -0.458 -9.586 0.495 1 98.75 75 ILE B CA 1
ATOM 1700 C C . ILE B 1 75 ? 0.136 -10.625 -0.45 1 98.75 75 ILE B C 1
ATOM 1702 O O . ILE B 1 75 ? -0.365 -11.75 -0.539 1 98.75 75 ILE B O 1
ATOM 1706 N N . VAL B 1 76 ? 1.238 -10.266 -1.096 1 98.44 76 VAL B N 1
ATOM 1707 C CA . VAL B 1 76 ? 1.8 -11.148 -2.113 1 98.44 76 VAL B CA 1
ATOM 1708 C C . VAL B 1 76 ? 2.408 -12.383 -1.449 1 98.44 76 VAL B C 1
ATOM 1710 O O . VAL B 1 76 ? 2.336 -13.492 -1.992 1 98.44 76 VAL B O 1
ATOM 1713 N N . ARG B 1 77 ? 2.973 -12.219 -0.322 1 97.56 77 ARG B N 1
ATOM 1714 C CA . ARG B 1 77 ? 3.537 -13.367 0.386 1 97.56 77 ARG B CA 1
ATOM 1715 C C . ARG B 1 77 ? 2.447 -14.359 0.776 1 97.56 77 ARG B C 1
ATOM 1717 O O . ARG B 1 77 ? 2.627 -15.57 0.637 1 97.56 77 ARG B O 1
ATOM 1724 N N . THR B 1 78 ? 1.407 -13.828 1.253 1 98.25 78 THR B N 1
ATOM 1725 C CA . THR B 1 78 ? 0.271 -14.664 1.623 1 98.25 78 THR B CA 1
ATOM 1726 C C . THR B 1 78 ? -0.262 -15.422 0.41 1 98.25 78 THR B C 1
ATOM 1728 O O . THR B 1 78 ? -0.435 -16.641 0.459 1 98.25 78 THR B O 1
ATOM 1731 N N . ALA B 1 79 ? -0.508 -14.711 -0.653 1 98.12 79 ALA B N 1
ATOM 1732 C CA . ALA B 1 79 ? -1.021 -15.32 -1.875 1 98.12 79 ALA B CA 1
ATOM 1733 C C . ALA B 1 79 ? -0.07 -16.406 -2.391 1 98.12 79 ALA B C 1
ATOM 1735 O O . ALA B 1 79 ? -0.498 -17.5 -2.727 1 98.12 79 ALA B O 1
ATOM 1736 N N . LYS B 1 80 ? 1.221 -16.094 -2.408 1 97 80 LYS B N 1
ATOM 1737 C CA . LYS B 1 80 ? 2.229 -17.016 -2.908 1 97 80 LYS B CA 1
ATOM 1738 C C . LYS B 1 80 ? 2.326 -18.25 -2.02 1 97 80 LYS B C 1
ATOM 1740 O O . LYS B 1 80 ? 2.342 -19.375 -2.516 1 97 80 LYS B O 1
ATOM 1745 N N . SER B 1 81 ? 2.365 -18.062 -0.763 1 96.31 81 SER B N 1
ATOM 1746 C CA . SER B 1 81 ? 2.6 -19.156 0.17 1 96.31 81 SER B CA 1
ATOM 1747 C C . SER B 1 81 ? 1.434 -20.141 0.168 1 96.31 81 SER B C 1
ATOM 1749 O O . SER B 1 81 ? 1.639 -21.359 0.082 1 96.31 81 SER B O 1
ATOM 1751 N N . ILE B 1 82 ? 0.298 -19.641 0.188 1 97.31 82 ILE B N 1
ATOM 1752 C CA . ILE B 1 82 ? -0.87 -20.5 0.301 1 97.31 82 ILE B CA 1
ATOM 1753 C C . ILE B 1 82 ? -1.107 -21.219 -1.024 1 97.31 82 ILE B C 1
ATOM 1755 O O . ILE B 1 82 ? -1.396 -22.422 -1.045 1 97.31 82 ILE B O 1
ATOM 1759 N N . THR B 1 83 ? -0.988 -20.5 -2.117 1 96.81 83 THR B N 1
ATOM 1760 C CA . THR B 1 83 ? -1.258 -21.125 -3.408 1 96.81 83 THR B CA 1
ATOM 1761 C C . THR B 1 83 ? -0.228 -22.219 -3.709 1 96.81 83 THR B C 1
ATOM 1763 O O . THR B 1 83 ? -0.559 -23.25 -4.297 1 96.81 83 THR B O 1
ATOM 1766 N N . VAL B 1 84 ? 1.003 -21.984 -3.328 1 94.25 84 VAL B N 1
ATOM 1767 C CA . VAL B 1 84 ? 2.027 -23 -3.529 1 94.25 84 VAL B CA 1
ATOM 1768 C C . VAL B 1 84 ? 1.662 -24.266 -2.75 1 94.25 84 VAL B C 1
ATOM 1770 O O . VAL B 1 84 ? 1.728 -25.375 -3.287 1 94.25 84 VAL B O 1
ATOM 1773 N N . ARG B 1 85 ? 1.305 -24.094 -1.575 1 94.94 85 ARG B N 1
ATOM 1774 C CA . ARG B 1 85 ? 0.924 -25.234 -0.741 1 94.94 85 ARG B CA 1
ATOM 1775 C C . ARG B 1 85 ? -0.234 -26 -1.363 1 94.94 85 ARG B C 1
ATOM 1777 O O . ARG B 1 85 ? -0.179 -27.234 -1.475 1 94.94 85 ARG B O 1
ATOM 1784 N N . GLU B 1 86 ? -1.214 -25.312 -1.807 1 96.38 86 GLU B N 1
ATOM 1785 C CA . GLU B 1 86 ? -2.395 -25.938 -2.393 1 96.38 86 GLU B CA 1
ATOM 1786 C C . GLU B 1 86 ? -2.055 -26.641 -3.707 1 96.38 86 GLU B C 1
ATOM 1788 O O . GLU B 1 86 ? -2.59 -27.703 -4.008 1 96.38 86 GLU B O 1
ATOM 1793 N N . MET B 1 87 ? -1.215 -26.047 -4.473 1 95.81 87 MET B N 1
ATOM 1794 C CA . MET B 1 87 ? -0.836 -26.656 -5.746 1 95.81 87 MET B CA 1
ATOM 1795 C C . MET B 1 87 ? -0.048 -27.938 -5.523 1 95.81 87 MET B C 1
ATOM 1797 O O . MET B 1 87 ? -0.232 -28.922 -6.25 1 95.81 87 MET B O 1
ATOM 1801 N N . TRP B 1 88 ? 0.797 -27.891 -4.516 1 94.5 88 TRP B N 1
ATOM 1802 C CA . TRP B 1 88 ? 1.536 -29.109 -4.203 1 94.5 88 TRP B CA 1
ATOM 1803 C C . TRP B 1 88 ? 0.596 -30.203 -3.721 1 94.5 88 TRP B C 1
ATOM 1805 O O . TRP B 1 88 ? 0.757 -31.375 -4.082 1 94.5 88 TRP B O 1
ATOM 1815 N N . GLU B 1 89 ? -0.377 -29.844 -2.992 1 95.38 89 GLU B N 1
ATOM 1816 C CA . GLU B 1 89 ? -1.353 -30.812 -2.494 1 95.38 89 GLU B CA 1
ATOM 1817 C C . GLU B 1 89 ? -2.148 -31.438 -3.639 1 95.38 89 GLU B C 1
ATOM 1819 O O . GLU B 1 89 ? -2.418 -32.625 -3.633 1 95.38 89 GLU B O 1
ATOM 1824 N N . GLN B 1 90 ? -2.4 -30.672 -4.586 1 96.19 90 GLN B N 1
ATOM 1825 C CA . GLN B 1 90 ? -3.316 -31.094 -5.637 1 96.19 90 GLN B CA 1
ATOM 1826 C C . GLN B 1 90 ? -2.559 -31.703 -6.816 1 96.19 90 GLN B C 1
ATOM 1828 O O . GLN B 1 90 ? -3.102 -32.531 -7.551 1 96.19 90 GLN B O 1
ATOM 1833 N N . HIS B 1 91 ? -1.3 -31.234 -6.969 1 95.75 91 HIS B N 1
ATOM 1834 C CA . HIS B 1 91 ? -0.614 -31.578 -8.211 1 95.75 91 HIS B CA 1
ATOM 1835 C C . HIS B 1 91 ? 0.812 -32.062 -7.938 1 95.75 91 HIS B C 1
ATOM 1837 O O . HIS B 1 91 ? 1.721 -31.781 -8.727 1 95.75 91 HIS B O 1
ATOM 1843 N N . GLU B 1 92 ? 1.064 -32.75 -6.898 1 93.94 92 GLU B N 1
ATOM 1844 C CA . GLU B 1 92 ? 2.391 -33.125 -6.434 1 93.94 92 GLU B CA 1
ATOM 1845 C C . GLU B 1 92 ? 3.148 -33.906 -7.504 1 93.94 92 GLU B C 1
ATOM 1847 O O . GLU B 1 92 ? 4.293 -33.562 -7.824 1 93.94 92 GLU B O 1
ATOM 1852 N N . PRO B 1 93 ? 2.551 -34.938 -8.141 1 93.94 93 PRO B N 1
ATOM 1853 C CA . PRO B 1 93 ? 3.311 -35.719 -9.117 1 93.94 93 PRO B CA 1
ATOM 1854 C C . PRO B 1 93 ? 3.801 -34.875 -10.297 1 93.94 93 PRO B C 1
ATOM 1856 O O . PRO B 1 93 ? 4.918 -35.062 -10.773 1 93.94 93 PRO B O 1
ATOM 1859 N N . PHE B 1 94 ? 2.996 -33.938 -10.703 1 93.94 94 PHE B N 1
ATOM 1860 C CA . PHE B 1 94 ? 3.352 -33.062 -11.82 1 93.94 94 PHE B CA 1
ATOM 1861 C C . PHE B 1 94 ? 4.445 -32.094 -11.422 1 93.94 94 PHE B C 1
ATOM 1863 O O . PHE B 1 94 ? 5.449 -31.938 -12.125 1 93.94 94 PHE B O 1
ATOM 1870 N N . LEU B 1 95 ? 4.305 -31.453 -10.258 1 92.94 95 LEU B N 1
ATOM 1871 C CA . LEU B 1 95 ? 5.211 -30.391 -9.82 1 92.94 95 LEU B CA 1
ATOM 1872 C C . LEU B 1 95 ? 6.586 -30.953 -9.484 1 92.94 95 LEU B C 1
ATOM 1874 O O . LEU B 1 95 ? 7.605 -30.297 -9.695 1 92.94 95 LEU B O 1
ATOM 1878 N N . GLU B 1 96 ? 6.652 -32.125 -9.016 1 91.94 96 GLU B N 1
ATOM 1879 C CA . GLU B 1 96 ? 7.906 -32.781 -8.633 1 91.94 96 GLU B CA 1
ATOM 1880 C C . GLU B 1 96 ? 8.812 -32.969 -9.852 1 91.94 96 GLU B C 1
ATOM 1882 O O . GLU B 1 96 ? 10.023 -33.125 -9.703 1 91.94 96 GLU B O 1
ATOM 1887 N N . GLU B 1 97 ? 8.219 -33.031 -10.984 1 91.75 97 GLU B N 1
ATOM 1888 C CA . GLU B 1 97 ? 8.992 -33.219 -12.211 1 91.75 97 GLU B CA 1
ATOM 1889 C C . GLU B 1 97 ? 9.828 -31.984 -12.531 1 91.75 97 GLU B C 1
ATOM 1891 O O . GLU B 1 97 ? 10.859 -32.094 -13.195 1 91.75 97 GLU B O 1
ATOM 1896 N N . TYR B 1 98 ? 9.367 -30.875 -12.062 1 88.94 98 TYR B N 1
ATOM 1897 C CA . TYR B 1 98 ? 9.992 -29.625 -12.492 1 88.94 98 TYR B CA 1
ATOM 1898 C C . TYR B 1 98 ? 10.641 -28.906 -11.312 1 88.94 98 TYR B C 1
ATOM 1900 O O . TYR B 1 98 ? 11.562 -28.094 -11.5 1 88.94 98 TYR B O 1
ATOM 1908 N N . LEU B 1 99 ? 10.047 -29.109 -10.164 1 85.31 99 LEU B N 1
ATOM 1909 C CA . LEU B 1 99 ? 10.469 -28.359 -8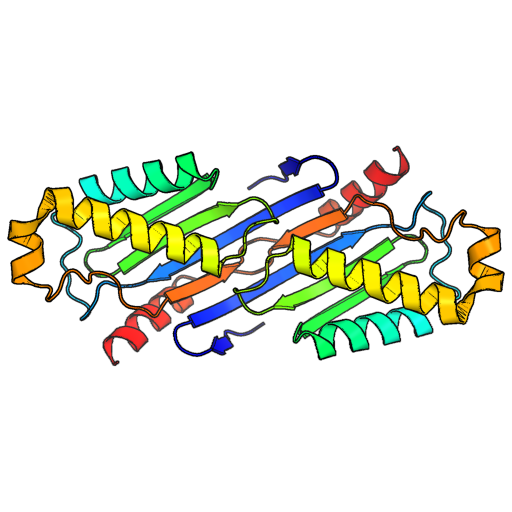.984 1 85.31 99 LEU B CA 1
ATOM 1910 C C . LEU B 1 99 ? 11.031 -29.297 -7.926 1 85.31 99 LEU B C 1
ATOM 1912 O O . LEU B 1 99 ? 10.602 -30.438 -7.801 1 85.31 99 LEU B O 1
ATOM 1916 N N . TRP B 1 100 ? 12.031 -28.703 -7.273 1 77.81 100 TRP B N 1
ATOM 1917 C CA . TRP B 1 100 ? 12.656 -29.453 -6.195 1 77.81 100 TRP B CA 1
ATOM 1918 C C . TRP B 1 100 ? 12.273 -28.891 -4.836 1 77.81 100 TRP B C 1
ATOM 1920 O O . TRP B 1 100 ? 12.227 -27.672 -4.656 1 77.81 100 TRP B O 1
ATOM 1930 N N . GLY B 1 101 ? 12.031 -29.766 -3.918 1 72.38 101 GLY B N 1
ATOM 1931 C CA . GLY B 1 101 ? 11.984 -29.391 -2.512 1 72.38 101 GLY B CA 1
ATOM 1932 C C . GLY B 1 101 ? 10.742 -28.609 -2.139 1 72.38 101 GLY B C 1
ATOM 1933 O O . GLY B 1 101 ? 10.742 -27.859 -1.164 1 72.38 101 GLY B O 1
ATOM 1934 N N . GLY B 1 102 ? 9.742 -28.672 -2.91 1 68.19 102 GLY B N 1
ATOM 1935 C CA . GLY B 1 102 ? 8.477 -28.109 -2.48 1 68.19 102 GLY B CA 1
ATOM 1936 C C . GLY B 1 102 ? 8.352 -26.625 -2.797 1 68.19 102 GLY B C 1
ATOM 1937 O O . GLY B 1 102 ? 7.359 -26 -2.443 1 68.19 102 GLY B O 1
ATOM 1938 N N . GLY B 1 103 ? 9.43 -26.078 -3.314 1 67.62 103 GLY B N 1
ATOM 1939 C CA . GLY B 1 103 ? 9.336 -24.672 -3.658 1 67.62 103 GLY B CA 1
ATOM 1940 C C . GLY B 1 103 ? 8.75 -24.422 -5.035 1 67.62 103 GLY B C 1
ATOM 1941 O O . GLY B 1 103 ? 8.695 -25.328 -5.863 1 67.62 103 GLY B O 1
ATOM 1942 N N . SER B 1 104 ? 7.887 -23.25 -5.176 1 80.56 104 SER B N 1
ATOM 1943 C CA . SER B 1 104 ? 7.285 -23.078 -6.492 1 80.56 104 SER B CA 1
ATOM 1944 C C . SER B 1 104 ? 7.492 -21.656 -7.02 1 80.56 104 SER B C 1
ATOM 1946 O O . SER B 1 104 ? 7.887 -21.469 -8.172 1 80.56 104 SER B O 1
ATOM 1948 N N . TRP B 1 105 ? 7.461 -20.672 -6.129 1 89.31 105 TRP B N 1
ATOM 1949 C CA . TRP B 1 105 ? 7.562 -19.312 -6.668 1 89.31 105 TRP B CA 1
ATOM 1950 C C . TRP B 1 105 ? 8.977 -18.766 -6.492 1 89.31 105 TRP B C 1
ATOM 1952 O O . TRP B 1 105 ? 9.656 -19.078 -5.512 1 89.31 105 TRP B O 1
ATOM 1962 N N . GLU B 1 106 ? 9.383 -18.031 -7.449 1 91.62 106 GLU B N 1
ATOM 1963 C CA . GLU B 1 106 ? 10.547 -17.188 -7.203 1 91.62 106 GLU B CA 1
ATOM 1964 C C . GLU B 1 106 ? 10.32 -16.281 -5.996 1 91.62 106 GLU B C 1
ATOM 1966 O O . GLU B 1 106 ? 9.203 -15.82 -5.754 1 91.62 106 GLU B O 1
ATOM 1971 N N . GLU B 1 107 ? 11.359 -16.094 -5.305 1 91.94 107 GLU B N 1
ATOM 1972 C CA . GLU B 1 107 ? 11.273 -15.18 -4.172 1 91.94 107 GLU B CA 1
ATOM 1973 C C . GLU B 1 107 ? 10.969 -13.758 -4.633 1 91.94 107 GLU B C 1
ATOM 1975 O O . GLU B 1 107 ? 10.211 -13.031 -3.98 1 91.94 107 GLU B O 1
ATOM 1980 N N . SER B 1 108 ? 11.539 -13.398 -5.773 1 93.69 108 SER B N 1
ATOM 1981 C CA . SER B 1 108 ? 11.406 -12.039 -6.293 1 93.69 108 SER B CA 1
ATOM 1982 C C . SER B 1 108 ? 10.016 -11.797 -6.852 1 93.69 108 SER B C 1
ATOM 1984 O O . SER B 1 108 ? 9.352 -12.727 -7.324 1 93.69 108 SER B O 1
ATOM 1986 N N . TYR B 1 109 ? 9.594 -10.641 -6.773 1 96.31 109 TYR B N 1
ATOM 1987 C CA . TYR B 1 109 ? 8.336 -10.227 -7.371 1 96.31 109 TYR B CA 1
ATOM 1988 C C . TYR B 1 109 ? 8.336 -8.727 -7.66 1 96.31 109 TYR B C 1
ATOM 1990 O O . TYR B 1 109 ? 9.148 -7.984 -7.109 1 96.31 109 TYR B O 1
ATOM 1998 N N . TYR B 1 110 ? 7.461 -8.352 -8.5 1 96.81 110 TYR B N 1
ATOM 1999 C CA . TYR B 1 110 ? 7.188 -6.945 -8.781 1 96.81 110 TYR B CA 1
ATOM 2000 C C . TYR B 1 110 ? 5.887 -6.5 -8.117 1 96.81 110 TYR B C 1
ATOM 2002 O O . TYR B 1 110 ? 4.902 -7.238 -8.117 1 96.81 110 TYR B O 1
ATOM 2010 N N . VAL B 1 111 ? 5.863 -5.262 -7.578 1 98.12 111 VAL B N 1
ATOM 2011 C CA . VAL B 1 111 ? 4.613 -4.656 -7.133 1 98.12 111 VAL B CA 1
ATOM 2012 C C . VAL B 1 111 ? 4.574 -3.188 -7.547 1 98.12 111 VAL B C 1
ATOM 2014 O O . VAL B 1 111 ? 5.547 -2.457 -7.352 1 98.12 111 VAL B O 1
ATOM 2017 N N . GLY B 1 112 ? 3.525 -2.771 -8.172 1 97.38 112 GLY B N 1
ATOM 2018 C CA . GLY B 1 112 ? 3.23 -1.388 -8.5 1 97.38 112 GLY B CA 1
ATOM 2019 C C . GLY B 1 112 ? 1.837 -0.957 -8.086 1 97.38 112 GLY B C 1
ATOM 2020 O O . GLY B 1 112 ? 0.886 -1.734 -8.18 1 97.38 112 GLY B O 1
ATOM 2021 N N . THR B 1 113 ? 1.73 0.24 -7.652 1 97.19 113 THR B N 1
ATOM 2022 C CA . THR B 1 113 ? 0.412 0.773 -7.332 1 97.19 113 THR B CA 1
ATOM 2023 C C . THR B 1 113 ? -0.283 1.291 -8.586 1 97.19 113 THR B C 1
ATOM 2025 O O . THR B 1 113 ? 0.376 1.632 -9.57 1 97.19 113 THR B O 1
ATOM 2028 N N . ALA B 1 114 ? -1.561 1.269 -8.539 1 95.88 114 ALA B N 1
ATOM 2029 C CA . ALA B 1 114 ? -2.393 1.803 -9.617 1 95.88 114 ALA B CA 1
ATOM 2030 C C . ALA B 1 114 ? -3.469 2.732 -9.07 1 95.88 114 ALA B C 1
ATOM 2032 O O . ALA B 1 114 ? -4.059 2.461 -8.016 1 95.88 114 ALA B O 1
ATOM 2033 N N . GLY B 1 115 ? -3.758 3.801 -9.766 1 93.81 115 GLY B N 1
ATOM 2034 C CA . GLY B 1 115 ? -4.785 4.762 -9.391 1 93.81 115 GLY B CA 1
ATOM 2035 C C . GLY B 1 115 ? -4.43 6.188 -9.75 1 93.81 115 GLY B C 1
ATOM 2036 O O . GLY B 1 115 ? -3.279 6.48 -10.094 1 93.81 115 GLY B O 1
ATOM 2037 N N . ASP B 1 116 ? -5.414 6.914 -9.797 1 88.69 116 ASP B N 1
ATOM 2038 C CA . ASP B 1 116 ? -5.281 8.352 -10.016 1 88.69 116 ASP B CA 1
ATOM 2039 C C . ASP B 1 116 ? -6.117 9.141 -9.016 1 88.69 116 ASP B C 1
ATOM 2041 O O . ASP B 1 116 ? -7.301 8.859 -8.82 1 88.69 116 ASP B O 1
ATOM 2045 N N . VAL B 1 117 ? -5.473 9.852 -8.266 1 85.69 117 VAL B N 1
ATOM 2046 C CA . VAL B 1 117 ? -6.195 10.703 -7.324 1 85.69 117 VAL B CA 1
ATOM 2047 C C . VAL B 1 117 ? -6.371 12.102 -7.918 1 85.69 117 VAL B C 1
ATOM 2049 O O . VAL B 1 117 ? -5.391 12.82 -8.109 1 85.69 117 VAL B O 1
ATOM 2052 N N . SER B 1 118 ? -7.555 12.297 -8.164 1 83.62 118 SER B N 1
ATOM 2053 C CA . SER B 1 118 ? -7.863 13.594 -8.75 1 83.62 118 SER B CA 1
ATOM 2054 C C . SER B 1 118 ? -8.094 14.648 -7.668 1 83.62 118 SER B C 1
ATOM 2056 O O . SER B 1 118 ? -8.336 14.312 -6.508 1 83.62 118 SER B O 1
ATOM 2058 N N . THR B 1 119 ? -8.023 15.812 -8.141 1 83.94 119 THR B N 1
ATOM 2059 C CA . THR B 1 119 ? -8.352 16.938 -7.266 1 83.94 119 THR B CA 1
ATOM 2060 C C . THR B 1 119 ? -9.781 16.812 -6.754 1 83.94 119 THR B C 1
ATOM 2062 O O . THR B 1 119 ? -10.062 17.109 -5.586 1 83.94 119 THR B O 1
ATOM 2065 N N . ASP B 1 120 ? -10.602 16.328 -7.648 1 85.75 120 ASP B N 1
ATOM 2066 C CA . ASP B 1 120 ? -12.008 16.172 -7.289 1 85.75 120 ASP B CA 1
ATOM 2067 C C . ASP B 1 120 ? -12.188 15.195 -6.137 1 85.75 120 ASP B C 1
ATOM 2069 O O . ASP B 1 120 ? -12.992 15.43 -5.23 1 85.75 120 ASP B O 1
ATOM 2073 N N . THR B 1 121 ? -11.453 14.188 -6.148 1 84.75 121 THR B N 1
ATOM 2074 C CA . THR B 1 121 ? -11.531 13.18 -5.094 1 84.75 121 THR B CA 1
ATOM 2075 C C . THR B 1 121 ? -11.078 13.766 -3.758 1 84.75 121 THR B C 1
ATOM 2077 O O . THR B 1 121 ? -11.742 13.57 -2.736 1 84.75 121 THR B O 1
ATOM 2080 N N . ILE B 1 122 ? -10.086 14.484 -3.865 1 84.5 122 ILE B N 1
ATOM 2081 C CA . ILE B 1 122 ? -9.547 15.117 -2.672 1 84.5 122 ILE B CA 1
ATOM 2082 C C . ILE B 1 122 ? -10.555 16.109 -2.107 1 84.5 122 ILE B C 1
ATOM 2084 O O . ILE B 1 122 ? -10.82 16.125 -0.903 1 84.5 122 ILE B O 1
ATOM 2088 N N . GLU B 1 123 ? -11.078 16.906 -2.977 1 87.06 123 GLU B N 1
ATOM 2089 C CA . GLU B 1 123 ? -12.039 17.922 -2.562 1 87.06 123 GLU B CA 1
ATOM 2090 C C . GLU B 1 123 ? -13.281 17.297 -1.943 1 87.06 123 GLU B C 1
ATOM 2092 O O . GLU B 1 123 ? -13.805 17.797 -0.943 1 87.06 123 GLU B O 1
ATOM 2097 N N . ARG B 1 124 ? -13.719 16.328 -2.562 1 88.19 124 ARG B N 1
ATOM 2098 C CA . ARG B 1 124 ? -14.883 15.633 -2.037 1 88.19 124 ARG B CA 1
ATOM 2099 C C . ARG B 1 124 ? -14.625 15.109 -0.626 1 88.19 124 ARG B C 1
ATOM 2101 O O . ARG B 1 124 ? -15.492 15.195 0.243 1 88.19 124 ARG B O 1
ATOM 2108 N N . TYR B 1 125 ? -13.445 14.633 -0.405 1 89.94 125 TYR B N 1
ATOM 2109 C CA . TYR B 1 125 ? -13.117 14.141 0.927 1 89.94 125 TYR B CA 1
ATOM 2110 C C . TYR B 1 125 ? -13.125 15.273 1.945 1 89.94 125 TYR B C 1
ATOM 2112 O O . TYR B 1 125 ? -13.719 15.148 3.02 1 89.94 125 TYR B O 1
ATOM 2120 N N . ILE B 1 126 ? -12.523 16.266 1.525 1 87.31 126 ILE B N 1
ATOM 2121 C CA . ILE B 1 126 ? -12.406 17.406 2.43 1 87.31 126 ILE B CA 1
ATOM 2122 C C . ILE B 1 126 ? -13.797 17.938 2.762 1 87.31 126 ILE B C 1
ATOM 2124 O O . ILE B 1 126 ? -14.086 18.25 3.918 1 87.31 126 ILE B O 1
ATOM 2128 N N . GLU B 1 127 ? -14.586 18.016 1.733 1 84.75 127 GLU B N 1
ATOM 2129 C CA . GLU B 1 127 ? -15.93 18.562 1.909 1 84.75 127 GLU B CA 1
ATOM 2130 C C . GLU B 1 127 ? -16.781 17.656 2.799 1 84.75 127 GLU B C 1
ATOM 2132 O O . GLU B 1 127 ? -17.578 18.125 3.611 1 84.75 127 GLU B O 1
ATOM 2137 N N . ARG B 1 128 ? -16.656 16.469 2.695 1 83.06 128 ARG B N 1
ATOM 2138 C CA . ARG B 1 128 ? -17.438 15.5 3.463 1 83.06 128 ARG B CA 1
ATOM 2139 C C . ARG B 1 128 ? -17.016 15.5 4.93 1 83.06 128 ARG B C 1
ATOM 2141 O O . ARG B 1 128 ? -17.828 15.203 5.809 1 83.06 128 ARG B O 1
ATOM 2148 N N . THR B 1 129 ? -15.773 15.703 5.125 1 75.44 129 THR B N 1
ATOM 2149 C CA . THR B 1 129 ? 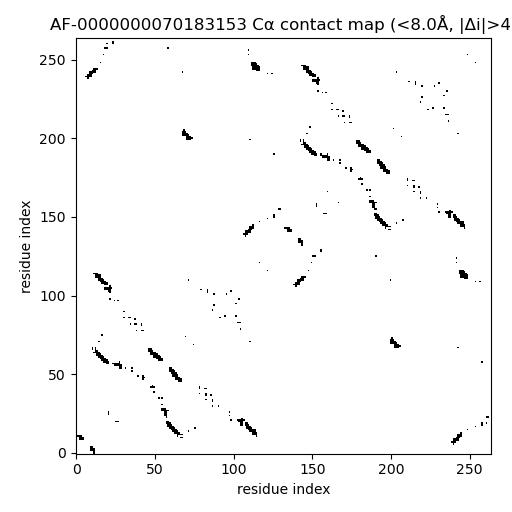-15.289 15.711 6.5 1 75.44 129 THR B CA 1
ATOM 2150 C C . THR B 1 129 ? -15.68 17 7.207 1 75.44 129 THR B C 1
ATOM 2152 O O . THR B 1 129 ? -15.695 17.062 8.438 1 75.44 129 THR B O 1
ATOM 2155 N N . GLU B 1 130 ? -15.945 17.953 6.504 1 62.56 130 GLU B N 1
ATOM 2156 C CA . GLU B 1 130 ? -16.484 19.172 7.09 1 62.56 130 GLU B CA 1
ATOM 2157 C C . GLU B 1 130 ? -17.859 18.938 7.695 1 62.56 130 GLU B C 1
ATOM 2159 O O . GLU B 1 130 ? -18.266 19.625 8.633 1 62.56 130 GLU B O 1
ATOM 2164 N N . HIS B 1 131 ? -18.516 17.984 7.129 1 53.28 131 HIS B N 1
ATOM 2165 C CA . HIS B 1 131 ? -19.906 17.859 7.574 1 53.28 131 HIS B CA 1
ATOM 2166 C C . HIS B 1 131 ? -20.047 16.766 8.633 1 53.28 131 HIS B C 1
ATOM 2168 O O . HIS B 1 131 ? -21.156 16.406 9 1 53.28 131 HIS B O 1
ATOM 2174 N N . VAL B 1 132 ? -18.812 16.266 9.031 1 47.94 132 VAL B N 1
ATOM 2175 C CA . VAL B 1 132 ? -19.031 15.344 10.141 1 47.94 132 VAL B CA 1
ATOM 2176 C C . VAL B 1 132 ? -18.578 15.992 11.445 1 47.94 132 VAL B C 1
ATOM 2178 O O . VAL B 1 132 ? -17.5 16.594 11.5 1 47.94 132 VAL B O 1
#

Radius of gyration: 21.26 Å; Cα contacts (8 Å, |Δi|>4): 457; chains: 2; bounding box: 39×65×46 Å